Protein AF-A0A6P8V5B1-F1 (afdb_monomer)

pLDDT: mean 76.01, std 20.27, range [29.41, 95.88]

Sequence (330 aa):
MSGRGKGGKGLGKGGAKRHRKVLRDNIQGITKPAIRRLARRGGVKRISGLIYEETRGVLKVFLENVIRDAVTYTEHAKRKTVTAMDVVYALKRQGRTLPTSSALHTDAGETTMARTKQTARKSTGGKAPRKQLATKAARKSAPATGGVKKPHRYRPGTVALREIRRYQKSTELLIRKLPFQRLVREIAQDFKTDLRFQSSAVMALQESSEAYLVGLFEDTNLCAIHKMSGRGKGGKGLGKGGAKRHRKVLRDNIQGITKPAIRRLARRGGVKRISGLIYEETRGVLKVFLENVIRDAVTYTEHAKRKTVTAMDVVYALKRQGRTLYGFGG

Organism: Gymnodraco acuticeps (NCBI:txid8218)

Nearest PDB structures (foldseek):
  8yti-assembly1_P  TM=7.996E-01  e=4.185E-09  Homo sapiens
  5x0x-assembly1_B  TM=9.707E-01  e=2.411E-07  Xenopus laevis
  7yrd-assembly1_F  TM=9.724E-01  e=4.738E-07  Xenopus laevis
  7pf0-assembly1_B  TM=9.265E-01  e=1.988E-07  Homo sapiens
  8xjv-assembly1_v  TM=8.065E-01  e=3.853E-08  Xenopus laevis

Mean predicted aligned error: 20.76 Å

Structure (mmCIF, N/CA/C/O backbone):
data_AF-A0A6P8V5B1-F1
#
_entry.id   AF-A0A6P8V5B1-F1
#
loop_
_atom_site.group_PDB
_atom_site.id
_atom_site.type_symbol
_atom_site.label_atom_id
_atom_site.label_alt_id
_atom_site.label_comp_id
_atom_site.label_asym_id
_atom_site.label_entity_id
_atom_site.label_seq_id
_atom_site.pdbx_PDB_ins_code
_atom_site.Cartn_x
_atom_site.Cartn_y
_atom_site.Cartn_z
_atom_site.occupancy
_atom_site.B_iso_or_equiv
_atom_site.auth_seq_id
_atom_site.auth_comp_id
_atom_site.auth_asym_id
_atom_site.auth_atom_id
_atom_site.pdbx_PDB_model_num
ATOM 1 N N . MET A 1 1 ? 91.177 4.385 -48.080 1.00 42.91 1 MET A N 1
ATOM 2 C CA . MET A 1 1 ? 90.059 5.134 -47.465 1.00 42.91 1 MET A CA 1
ATOM 3 C C . MET A 1 1 ? 88.739 4.538 -47.917 1.00 42.91 1 MET A C 1
ATOM 5 O O . MET A 1 1 ? 88.561 4.228 -49.084 1.00 42.91 1 MET A O 1
ATOM 9 N N . SER A 1 2 ? 87.868 4.320 -46.943 1.00 44.97 2 SER A N 1
ATOM 10 C CA . SER A 1 2 ? 86.511 3.783 -47.008 1.00 44.97 2 SER A CA 1
ATOM 11 C C . SER A 1 2 ? 85.551 4.584 -47.893 1.00 44.97 2 SER A C 1
ATOM 13 O O . SER A 1 2 ? 85.567 5.811 -47.845 1.00 44.97 2 SER A O 1
ATOM 15 N N . GLY A 1 3 ? 84.616 3.904 -48.566 1.00 42.16 3 GLY A N 1
ATOM 16 C CA . GLY A 1 3 ? 83.499 4.572 -49.243 1.00 42.16 3 GLY A CA 1
ATOM 17 C C . GLY A 1 3 ? 82.418 3.632 -49.776 1.00 42.16 3 GLY A C 1
ATOM 18 O O . GLY A 1 3 ? 82.246 3.496 -50.979 1.00 42.16 3 GLY A O 1
ATOM 19 N N . ARG A 1 4 ? 81.689 2.965 -48.873 1.00 48.06 4 ARG A N 1
ATOM 20 C CA . ARG A 1 4 ? 80.491 2.155 -49.164 1.00 48.06 4 ARG A CA 1
ATOM 21 C C . ARG A 1 4 ? 79.379 2.982 -49.837 1.00 48.06 4 ARG A C 1
ATOM 23 O O . ARG A 1 4 ? 78.844 3.885 -49.210 1.00 48.06 4 ARG A O 1
ATOM 30 N N . GLY A 1 5 ? 78.944 2.524 -51.013 1.00 43.28 5 GLY A N 1
ATOM 31 C CA . GLY A 1 5 ? 77.551 2.188 -51.343 1.00 43.28 5 GLY A CA 1
ATOM 32 C C . GLY A 1 5 ? 76.500 3.298 -51.499 1.00 43.28 5 GLY A C 1
ATOM 33 O O . GLY A 1 5 ? 76.276 4.104 -50.605 1.00 43.28 5 GLY A O 1
ATOM 34 N N . LYS A 1 6 ? 75.690 3.173 -52.559 1.00 47.94 6 LYS A N 1
ATOM 35 C CA . LYS A 1 6 ? 74.240 2.907 -52.444 1.00 47.94 6 LYS A CA 1
ATOM 36 C C . LYS A 1 6 ? 73.652 2.593 -53.821 1.00 47.94 6 LYS A C 1
ATOM 38 O O . LYS A 1 6 ? 73.578 3.451 -54.691 1.00 47.94 6 LYS A O 1
ATOM 43 N N . GLY A 1 7 ? 73.232 1.338 -53.982 1.00 40.75 7 GLY A N 1
ATOM 44 C CA . GLY A 1 7 ? 72.500 0.858 -55.146 1.00 40.75 7 GLY A CA 1
ATOM 45 C C . GLY A 1 7 ? 71.175 1.594 -55.325 1.00 40.75 7 GLY A C 1
ATOM 46 O O . GLY A 1 7 ? 70.450 1.859 -54.360 1.00 40.75 7 GLY A O 1
ATOM 47 N N . GLY A 1 8 ? 70.873 1.910 -56.583 1.00 41.09 8 GLY A N 1
ATOM 48 C CA . GLY A 1 8 ? 69.587 2.443 -57.000 1.00 41.09 8 GLY A CA 1
ATOM 49 C C . GLY A 1 8 ? 68.483 1.442 -56.679 1.00 41.09 8 GLY A C 1
ATOM 50 O O . GLY A 1 8 ? 68.392 0.375 -57.283 1.00 41.09 8 GLY A O 1
ATOM 51 N N . LYS A 1 9 ? 67.629 1.782 -55.711 1.00 47.00 9 LYS A N 1
ATOM 52 C CA . LYS A 1 9 ? 66.366 1.076 -55.507 1.00 47.00 9 LYS A CA 1
ATOM 53 C C . LYS A 1 9 ? 65.431 1.449 -56.651 1.00 47.00 9 LYS A C 1
ATOM 55 O O . LYS A 1 9 ? 64.929 2.570 -56.700 1.00 47.00 9 LYS A O 1
ATOM 60 N N . GLY A 1 10 ? 65.195 0.489 -57.542 1.00 42.78 10 GLY A N 1
ATOM 61 C CA . GLY A 1 10 ? 64.102 0.533 -58.501 1.00 42.78 10 GLY A CA 1
ATOM 62 C C . GLY A 1 10 ? 62.792 0.840 -57.780 1.00 42.78 10 GLY A C 1
ATOM 63 O O . GLY A 1 10 ? 62.366 0.109 -56.884 1.00 42.78 10 GLY A O 1
ATOM 64 N N . LEU A 1 11 ? 62.167 1.953 -58.154 1.00 46.62 11 LEU A N 1
ATOM 65 C CA . LEU A 1 11 ? 60.820 2.297 -57.725 1.00 46.62 11 LEU A CA 1
ATOM 66 C C . LEU A 1 11 ? 59.853 1.369 -58.463 1.00 46.62 11 LEU A C 1
ATOM 68 O O . LEU A 1 11 ? 59.332 1.697 -59.527 1.00 46.62 11 LEU A O 1
ATOM 72 N N . GLY A 1 12 ? 59.640 0.180 -57.899 1.00 41.41 12 GLY A N 1
ATOM 73 C CA . GLY A 1 12 ? 58.540 -0.688 -58.288 1.00 41.41 12 GLY A CA 1
ATOM 74 C C . GLY A 1 12 ? 57.238 0.096 -58.165 1.00 41.41 12 GLY A C 1
ATOM 75 O O . GLY A 1 12 ? 56.818 0.451 -57.062 1.00 41.41 12 GLY A O 1
ATOM 76 N N . LYS A 1 13 ? 56.610 0.398 -59.305 1.00 49.47 13 LYS A N 1
ATOM 77 C CA . LYS A 1 13 ? 55.256 0.951 -59.381 1.00 49.47 13 LYS A CA 1
ATOM 78 C C . LYS A 1 13 ? 54.293 -0.085 -58.801 1.00 49.47 13 LYS A C 1
ATOM 80 O O . LYS A 1 13 ? 53.754 -0.922 -59.518 1.00 49.47 13 LYS A O 1
ATOM 85 N N . GLY A 1 14 ? 54.090 -0.039 -57.487 1.00 41.28 14 GLY A N 1
ATOM 86 C CA . GLY A 1 14 ? 53.024 -0.766 -56.816 1.00 41.28 14 GLY A CA 1
ATOM 87 C C . GLY A 1 14 ? 51.686 -0.238 -57.318 1.00 41.28 14 GLY A C 1
ATOM 88 O O . GLY A 1 14 ? 51.202 0.787 -56.844 1.00 41.28 14 GLY A O 1
ATOM 89 N N . GLY A 1 15 ? 51.106 -0.911 -58.312 1.00 43.25 15 GLY A N 1
ATOM 90 C CA . GLY A 1 15 ? 49.745 -0.650 -58.757 1.00 43.25 15 GLY A CA 1
ATOM 91 C C . GLY A 1 15 ? 48.808 -0.772 -57.561 1.00 43.25 15 GLY A C 1
ATOM 92 O O . GLY A 1 15 ? 48.653 -1.853 -56.992 1.00 43.25 15 GLY A O 1
ATOM 93 N N . ALA A 1 16 ? 48.211 0.346 -57.145 1.00 47.91 16 ALA A N 1
ATOM 94 C CA . ALA A 1 16 ? 47.217 0.353 -56.086 1.00 47.91 16 ALA A CA 1
ATOM 95 C C . ALA A 1 16 ? 46.074 -0.585 -56.498 1.00 47.91 16 ALA A C 1
ATOM 97 O O . ALA A 1 16 ? 45.319 -0.282 -57.426 1.00 47.91 16 ALA A O 1
ATOM 98 N N . LYS A 1 17 ? 45.958 -1.740 -55.828 1.00 52.88 17 LYS A N 1
ATOM 99 C CA . LYS A 1 17 ? 44.829 -2.659 -56.000 1.00 52.88 17 LYS A CA 1
ATOM 100 C C . LYS A 1 17 ? 43.548 -1.868 -55.741 1.00 52.88 17 LYS A C 1
ATOM 102 O O . LYS A 1 17 ? 43.229 -1.532 -54.600 1.00 52.88 17 LYS A O 1
ATOM 107 N N . ARG A 1 18 ? 42.816 -1.539 -56.811 1.00 50.31 18 ARG A N 1
ATOM 108 C CA . ARG A 1 18 ? 41.478 -0.950 -56.721 1.00 50.31 18 ARG A CA 1
ATOM 109 C C . ARG A 1 18 ? 40.575 -1.988 -56.068 1.00 50.31 18 ARG A C 1
ATOM 111 O O . ARG A 1 18 ? 40.100 -2.910 -56.723 1.00 50.31 18 ARG A O 1
ATOM 118 N N . HIS A 1 19 ? 40.353 -1.849 -54.765 1.00 44.41 19 HIS A N 1
ATOM 119 C CA . HIS A 1 19 ? 39.343 -2.631 -54.069 1.00 44.41 19 HIS A CA 1
ATOM 120 C C . HIS A 1 19 ? 37.983 -2.338 -54.707 1.00 44.41 19 HIS A C 1
ATOM 122 O O . HIS A 1 19 ? 37.464 -1.224 -54.610 1.00 44.41 19 HIS A O 1
ATOM 128 N N . ARG A 1 20 ? 37.403 -3.344 -55.369 1.00 53.47 20 ARG A N 1
ATOM 129 C CA . ARG A 1 20 ? 36.015 -3.310 -55.829 1.00 53.47 20 ARG A CA 1
ATOM 130 C C . ARG A 1 20 ? 35.134 -3.180 -54.586 1.00 53.47 20 ARG A C 1
ATOM 132 O O . ARG A 1 20 ? 34.965 -4.139 -53.837 1.00 53.47 20 ARG A O 1
ATOM 139 N N . LYS A 1 21 ? 34.632 -1.970 -54.315 1.00 59.72 21 LYS A N 1
ATOM 140 C CA . LYS A 1 21 ? 33.677 -1.739 -53.226 1.00 59.72 21 LYS A CA 1
ATOM 141 C C . LYS A 1 21 ? 32.428 -2.559 -53.526 1.00 59.72 21 LYS A C 1
ATOM 143 O O . LYS A 1 21 ? 31.785 -2.351 -54.551 1.00 59.72 21 LYS A O 1
ATOM 148 N N . VAL A 1 22 ? 32.098 -3.485 -52.632 1.00 57.03 22 VAL A N 1
ATOM 149 C CA . VAL A 1 22 ? 30.806 -4.171 -52.643 1.00 57.03 22 VAL A CA 1
ATOM 150 C C . VAL A 1 22 ? 29.735 -3.102 -52.445 1.00 57.03 22 VAL A C 1
ATOM 152 O O . VAL A 1 22 ? 29.700 -2.442 -51.404 1.00 57.03 22 VAL A O 1
ATOM 155 N N . LEU A 1 23 ? 28.908 -2.882 -53.465 1.00 59.16 23 LEU A N 1
ATOM 156 C CA . LEU A 1 23 ? 27.768 -1.977 -53.383 1.00 59.16 23 LEU A CA 1
ATOM 157 C C . LEU A 1 23 ? 26.751 -2.611 -52.427 1.00 59.16 23 LEU A C 1
ATOM 159 O O . LEU A 1 23 ? 26.289 -3.724 -52.654 1.00 59.16 23 LEU A O 1
ATOM 163 N N . ARG A 1 24 ? 26.470 -1.933 -51.314 1.00 58.47 24 ARG A N 1
ATOM 164 C CA . ARG A 1 24 ? 25.433 -2.308 -50.345 1.00 58.47 24 ARG A CA 1
ATOM 165 C C . ARG A 1 24 ? 24.407 -1.186 -50.273 1.00 58.47 24 ARG A C 1
ATOM 167 O O . ARG A 1 24 ? 24.754 -0.028 -50.522 1.00 58.47 24 ARG A O 1
ATOM 174 N N . ASP A 1 25 ? 23.188 -1.519 -49.863 1.00 64.94 25 ASP A N 1
ATOM 175 C CA . ASP A 1 25 ? 22.129 -0.551 -49.571 1.00 64.94 25 ASP A CA 1
ATOM 176 C C . ASP A 1 25 ? 22.545 0.371 -48.410 1.00 64.94 25 ASP A C 1
ATOM 178 O O . ASP A 1 25 ? 22.319 0.109 -47.230 1.00 64.94 25 ASP A O 1
ATOM 182 N N . ASN A 1 26 ? 23.195 1.482 -48.760 1.00 70.31 26 ASN A N 1
ATOM 183 C CA . ASN A 1 26 ? 23.799 2.435 -47.828 1.00 70.31 26 ASN A CA 1
ATOM 184 C C . ASN A 1 26 ? 22.853 3.579 -47.440 1.00 70.31 26 ASN A C 1
ATOM 186 O O . ASN A 1 26 ? 23.300 4.586 -46.890 1.00 70.31 26 ASN A O 1
ATOM 190 N N . ILE A 1 27 ? 21.546 3.451 -47.690 1.00 76.00 27 ILE A N 1
ATOM 191 C CA . ILE A 1 27 ? 20.575 4.516 -47.392 1.00 76.00 27 ILE A CA 1
ATOM 192 C C . ILE A 1 27 ? 20.555 4.875 -45.893 1.00 76.00 27 ILE A C 1
ATOM 194 O O . ILE A 1 27 ? 20.352 6.029 -45.514 1.00 76.00 27 ILE A O 1
ATOM 198 N N . GLN A 1 28 ? 20.889 3.910 -45.028 1.00 74.94 28 GLN A N 1
ATOM 199 C CA . GLN A 1 28 ? 21.055 4.115 -43.586 1.00 74.94 28 GLN A CA 1
ATOM 200 C C . GLN A 1 28 ? 22.304 4.936 -43.212 1.00 74.94 28 GLN A C 1
ATOM 202 O O . GLN A 1 28 ? 22.363 5.504 -42.120 1.00 74.94 28 GLN A O 1
ATOM 207 N N . GLY A 1 29 ? 23.265 5.076 -44.132 1.00 80.06 29 GLY A N 1
ATOM 208 C CA . GLY A 1 29 ? 24.412 5.980 -44.011 1.00 80.06 29 GLY A CA 1
ATOM 209 C C . GLY A 1 29 ? 24.010 7.457 -43.959 1.00 80.06 29 GLY A C 1
ATOM 210 O O . GLY A 1 29 ? 24.754 8.286 -43.430 1.00 80.06 29 GLY A O 1
ATOM 211 N N . ILE A 1 30 ? 22.795 7.797 -44.407 1.00 83.75 30 ILE A N 1
ATOM 212 C CA . ILE A 1 30 ? 22.197 9.111 -44.168 1.00 83.75 30 ILE A CA 1
ATOM 213 C C . ILE A 1 30 ? 21.706 9.154 -42.721 1.00 83.75 30 ILE A C 1
ATOM 215 O O . ILE A 1 30 ? 20.642 8.647 -42.352 1.00 83.75 30 ILE A O 1
ATOM 219 N N . THR A 1 31 ? 22.543 9.737 -41.866 1.00 85.06 31 THR A N 1
ATOM 220 C CA . THR A 1 31 ? 22.337 9.729 -40.418 1.00 85.06 31 THR A CA 1
ATOM 221 C C . THR A 1 31 ? 21.194 10.658 -39.985 1.00 85.06 31 THR A C 1
ATOM 223 O O . THR A 1 31 ? 20.942 11.711 -40.578 1.00 85.06 31 THR A O 1
ATOM 226 N N . LYS A 1 32 ? 20.527 10.319 -38.872 1.00 86.38 32 LYS A N 1
ATOM 227 C CA . LYS A 1 32 ? 19.454 11.143 -38.276 1.00 86.38 32 LYS A CA 1
ATOM 228 C C . LYS A 1 32 ? 19.866 12.609 -38.025 1.00 86.38 32 LYS A C 1
ATOM 230 O O . LYS A 1 32 ? 19.029 13.491 -38.228 1.00 86.38 32 LYS A O 1
ATOM 235 N N . PRO A 1 33 ? 21.114 12.925 -37.613 1.00 87.00 33 PRO A N 1
ATOM 236 C CA . PRO A 1 33 ? 21.590 14.306 -37.533 1.00 87.00 33 PRO A CA 1
ATOM 237 C C . PRO A 1 33 ? 21.615 15.041 -38.879 1.00 87.00 33 PRO A C 1
ATOM 239 O O . PRO A 1 33 ? 21.277 16.220 -38.905 1.00 87.00 33 PRO A O 1
ATOM 242 N N . ALA A 1 34 ? 21.971 14.377 -39.984 1.00 85.81 34 ALA A N 1
ATOM 243 C CA . ALA A 1 34 ? 21.994 14.997 -41.311 1.00 85.81 34 ALA A CA 1
ATOM 244 C C . ALA A 1 34 ? 20.585 15.406 -41.767 1.00 85.81 34 ALA A C 1
ATOM 246 O O . ALA A 1 34 ? 20.367 16.566 -42.113 1.00 85.81 34 ALA A O 1
ATOM 247 N N . ILE A 1 35 ? 19.614 14.496 -41.636 1.00 87.81 35 ILE A N 1
ATOM 248 C CA . ILE A 1 35 ? 18.195 14.766 -41.926 1.00 87.81 35 ILE A CA 1
ATOM 249 C C . ILE A 1 35 ? 17.674 15.900 -41.038 1.00 87.81 35 ILE A C 1
ATOM 251 O O . ILE A 1 35 ? 17.010 16.820 -41.508 1.00 87.81 35 ILE A O 1
ATOM 255 N N . ARG A 1 36 ? 18.038 15.894 -39.748 1.00 88.12 36 ARG A N 1
ATOM 256 C CA . ARG A 1 36 ? 17.650 16.960 -38.818 1.00 88.12 36 ARG A CA 1
ATOM 257 C C . ARG A 1 36 ? 18.198 18.320 -39.254 1.00 88.12 36 ARG A C 1
ATOM 259 O O . ARG A 1 36 ? 17.461 19.289 -39.159 1.00 88.12 36 ARG A O 1
ATOM 266 N N . ARG A 1 37 ? 19.446 18.416 -39.727 1.00 87.38 37 ARG A N 1
ATOM 267 C CA . ARG A 1 37 ? 20.008 19.691 -40.214 1.00 87.38 37 ARG A CA 1
ATOM 268 C C . ARG A 1 37 ? 19.233 20.234 -41.416 1.00 87.38 37 ARG A C 1
ATOM 270 O O . ARG A 1 37 ? 18.936 21.422 -41.437 1.00 87.38 37 ARG A O 1
ATOM 277 N N . LEU A 1 38 ? 18.870 19.375 -42.368 1.00 87.31 38 LEU A N 1
ATOM 278 C CA . LEU A 1 38 ? 18.084 19.770 -43.542 1.00 87.31 38 LEU A CA 1
ATOM 279 C C . LEU A 1 38 ? 16.669 20.214 -43.159 1.00 87.31 38 LEU A C 1
ATOM 281 O O . LEU A 1 38 ? 16.248 21.306 -43.521 1.00 87.31 38 LEU A O 1
ATOM 285 N N . ALA A 1 39 ? 15.978 19.430 -42.332 1.00 86.19 39 ALA A N 1
ATOM 286 C CA . ALA A 1 39 ? 14.638 19.764 -41.858 1.00 86.19 39 ALA A CA 1
ATOM 287 C C . ALA A 1 39 ? 14.601 21.093 -41.080 1.00 86.19 39 ALA A C 1
ATOM 289 O O . ALA A 1 39 ? 13.626 21.833 -41.154 1.00 86.19 39 ALA A O 1
ATOM 290 N N . ARG A 1 40 ? 15.682 21.438 -40.366 1.00 90.44 40 ARG A N 1
ATOM 291 C CA . ARG A 1 40 ? 15.807 22.735 -39.681 1.00 90.44 40 ARG A CA 1
ATOM 292 C C . ARG A 1 40 ? 15.958 23.903 -40.647 1.00 90.44 40 ARG A C 1
ATOM 294 O O . ARG A 1 40 ? 15.411 24.957 -40.353 1.00 90.44 40 ARG A O 1
ATOM 301 N N . ARG A 1 41 ? 16.645 23.720 -41.783 1.00 86.62 41 ARG A N 1
ATOM 302 C CA . ARG A 1 41 ? 16.688 24.735 -42.852 1.00 86.62 41 ARG A CA 1
ATOM 303 C C . ARG A 1 41 ? 15.301 24.977 -43.448 1.00 86.62 41 ARG A C 1
ATOM 305 O O . ARG A 1 41 ? 14.977 26.112 -43.747 1.00 86.62 41 ARG A O 1
ATOM 312 N N . GLY A 1 42 ? 14.472 23.936 -43.528 1.00 82.50 42 GLY A N 1
ATOM 313 C CA . GLY A 1 42 ? 13.060 24.040 -43.913 1.00 82.50 42 GLY A CA 1
ATOM 314 C C . GLY A 1 42 ? 12.102 24.460 -42.787 1.00 82.50 42 GLY A C 1
ATOM 315 O O . GLY A 1 42 ? 10.904 24.257 -42.923 1.00 82.50 42 GLY A O 1
ATOM 316 N N . GLY A 1 43 ? 12.591 24.963 -41.644 1.00 85.50 43 GLY A N 1
ATOM 317 C CA . GLY A 1 43 ? 11.742 25.472 -40.553 1.00 85.50 43 GLY A CA 1
ATOM 318 C C . GLY A 1 43 ? 11.121 24.418 -39.619 1.00 85.50 43 GLY A C 1
ATOM 319 O O . GLY A 1 43 ? 10.394 24.760 -38.685 1.00 85.50 43 GLY A O 1
ATOM 320 N N . VAL A 1 44 ? 11.422 23.127 -39.783 1.00 82.81 44 VAL A N 1
ATOM 321 C CA . VAL A 1 44 ? 10.782 22.056 -39.000 1.00 82.81 44 VAL A CA 1
ATOM 322 C C . VAL A 1 44 ? 11.339 21.982 -37.570 1.00 82.81 44 VAL A C 1
ATOM 324 O O . VAL A 1 44 ? 12.485 21.583 -37.320 1.00 82.81 44 VAL A O 1
ATOM 327 N N . LYS A 1 45 ? 10.498 22.319 -36.581 1.00 77.69 45 LYS A N 1
ATOM 328 C CA . LYS A 1 45 ? 10.886 22.397 -35.157 1.00 77.69 45 LYS A CA 1
ATOM 329 C C . LYS A 1 45 ? 10.785 21.070 -34.395 1.00 77.69 45 LYS A C 1
ATOM 331 O O . LYS A 1 45 ? 11.576 20.842 -33.471 1.00 77.69 45 LYS A O 1
ATOM 336 N N . ARG A 1 46 ? 9.865 20.173 -34.760 1.00 77.31 46 ARG A N 1
ATOM 337 C CA . ARG A 1 46 ? 9.707 18.830 -34.165 1.00 77.31 46 ARG A CA 1
ATOM 338 C C . ARG A 1 46 ? 9.578 17.789 -35.272 1.00 77.31 46 ARG A C 1
ATOM 340 O O . ARG A 1 46 ? 8.898 18.029 -36.253 1.00 77.31 46 ARG A O 1
ATOM 347 N N . ILE A 1 47 ? 10.259 16.656 -35.106 1.00 83.69 47 ILE A N 1
ATOM 348 C CA . ILE A 1 47 ? 10.302 15.567 -36.090 1.00 83.69 47 ILE A CA 1
ATOM 349 C C . ILE A 1 47 ? 9.990 14.272 -35.342 1.00 83.69 47 ILE A C 1
ATOM 351 O O . ILE A 1 47 ? 10.650 13.978 -34.339 1.00 83.69 47 ILE A O 1
ATOM 355 N N . SER A 1 48 ? 8.976 13.539 -35.804 1.00 85.00 48 SER A N 1
ATOM 356 C CA . SER A 1 48 ? 8.615 12.217 -35.278 1.00 85.00 48 SER A CA 1
ATOM 357 C C . SER A 1 48 ? 9.647 11.158 -35.689 1.00 85.00 48 SER A C 1
ATOM 359 O O . SER A 1 48 ? 10.378 11.326 -36.662 1.00 85.00 48 SER A O 1
ATOM 361 N N . GLY A 1 49 ? 9.721 10.054 -34.943 1.00 82.44 49 GLY A N 1
ATOM 362 C CA . GLY A 1 49 ? 10.645 8.950 -35.218 1.00 82.44 49 GLY A CA 1
ATOM 363 C C . GLY A 1 49 ? 10.424 8.283 -36.582 1.00 82.44 49 GLY A C 1
ATOM 364 O O . GLY A 1 49 ? 11.402 7.886 -37.210 1.00 82.44 49 GLY A O 1
ATOM 365 N N . LEU A 1 50 ? 9.170 8.220 -37.039 1.00 82.88 50 LEU A N 1
ATOM 366 C CA . LEU A 1 50 ? 8.763 7.577 -38.297 1.00 82.88 50 LEU A CA 1
ATOM 367 C C . LEU A 1 50 ? 9.247 8.350 -39.534 1.00 82.88 50 LEU A C 1
ATOM 369 O O . LEU A 1 50 ? 9.732 7.753 -40.492 1.00 82.88 50 LEU A O 1
ATOM 373 N N . ILE A 1 51 ? 9.280 9.683 -39.432 1.00 84.56 51 ILE A N 1
ATOM 374 C CA . ILE A 1 51 ? 9.709 10.585 -40.510 1.00 84.56 51 ILE A CA 1
ATOM 375 C C . ILE A 1 51 ? 11.148 10.298 -40.959 1.00 84.56 51 ILE A C 1
ATOM 377 O O . ILE A 1 51 ? 11.495 10.524 -42.113 1.00 84.56 51 ILE A O 1
ATOM 381 N N . TYR A 1 52 ? 12.017 9.788 -40.079 1.00 83.38 52 TYR A N 1
ATOM 382 C CA . TYR A 1 52 ? 13.405 9.493 -40.450 1.00 83.38 52 TYR A CA 1
ATOM 383 C C . TYR A 1 52 ? 13.532 8.347 -41.452 1.00 83.38 52 TYR A C 1
ATOM 385 O O . TYR A 1 52 ? 14.422 8.394 -42.300 1.00 83.38 52 TYR A O 1
ATOM 393 N N . GLU A 1 53 ? 12.700 7.314 -41.340 1.00 82.00 53 GLU A N 1
ATOM 394 C CA . GLU A 1 53 ? 12.734 6.189 -42.279 1.00 82.00 53 GLU A CA 1
ATOM 395 C C . GLU A 1 53 ? 11.968 6.533 -43.560 1.00 82.00 53 GLU A C 1
ATOM 397 O O . GLU A 1 53 ? 12.477 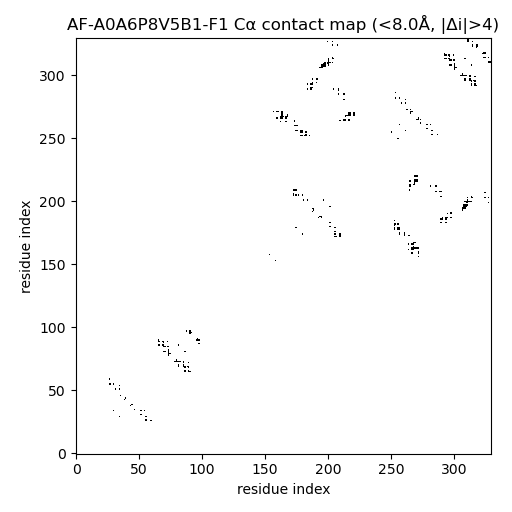6.291 -44.651 1.00 82.00 53 GLU A O 1
ATOM 402 N N . GLU A 1 54 ? 10.841 7.242 -43.450 1.00 84.50 54 GLU A N 1
ATOM 403 C CA . GLU A 1 54 ? 10.104 7.756 -44.614 1.00 84.50 54 GLU A CA 1
ATOM 404 C C . GLU A 1 54 ? 10.954 8.709 -45.466 1.00 84.50 54 GLU A C 1
ATOM 406 O O . GLU A 1 54 ? 11.026 8.554 -46.683 1.00 84.50 54 GLU A O 1
ATOM 411 N N . THR A 1 55 ? 11.695 9.636 -44.844 1.00 86.81 55 THR A N 1
ATOM 412 C CA . THR A 1 55 ? 12.580 10.566 -45.575 1.00 86.81 55 THR A CA 1
ATOM 413 C C . THR A 1 55 ? 13.652 9.816 -46.372 1.00 86.81 55 THR A C 1
ATOM 415 O O . THR A 1 55 ? 14.036 10.243 -47.459 1.00 86.81 55 THR A O 1
ATOM 418 N N . ARG A 1 56 ? 14.146 8.688 -45.849 1.00 87.44 56 ARG A N 1
ATOM 419 C CA . ARG A 1 56 ? 15.126 7.846 -46.548 1.00 87.44 56 ARG A CA 1
ATOM 420 C C . ARG A 1 56 ? 14.500 7.095 -47.714 1.00 87.44 56 ARG A C 1
ATOM 422 O O . ARG A 1 56 ? 15.129 7.027 -48.765 1.00 87.44 56 ARG A O 1
ATOM 429 N N . GLY A 1 57 ? 13.283 6.581 -47.541 1.00 86.00 57 GLY A N 1
ATOM 430 C CA . GLY A 1 57 ? 12.520 5.943 -48.614 1.00 86.00 57 GLY A CA 1
ATOM 431 C C . GLY A 1 57 ? 12.258 6.903 -49.773 1.00 86.00 57 GLY A C 1
ATOM 432 O O . GLY A 1 57 ? 12.624 6.609 -50.907 1.00 86.00 57 GLY A O 1
ATOM 433 N N . VAL A 1 58 ? 11.738 8.099 -49.479 1.00 86.88 58 VAL A N 1
ATOM 434 C CA . VAL A 1 58 ? 11.479 9.141 -50.489 1.00 86.88 58 VAL A CA 1
ATOM 435 C C . VAL A 1 58 ? 12.763 9.547 -51.215 1.00 86.88 58 VAL A C 1
ATOM 437 O O . VAL A 1 58 ? 12.773 9.684 -52.437 1.00 86.88 58 VAL A O 1
ATOM 440 N N . LEU A 1 59 ? 13.869 9.702 -50.482 1.00 87.06 59 LEU A N 1
ATOM 441 C CA . LEU A 1 59 ? 15.158 10.040 -51.078 1.00 87.06 59 LEU A CA 1
ATOM 442 C C . LEU A 1 59 ? 15.710 8.917 -51.969 1.00 87.06 59 LEU A C 1
ATOM 444 O O . LEU A 1 59 ? 16.300 9.215 -53.004 1.00 87.06 59 LEU A O 1
ATOM 448 N N . LYS A 1 60 ? 15.506 7.648 -51.594 1.00 85.81 60 LYS A N 1
ATOM 449 C CA . LYS A 1 60 ? 15.904 6.489 -52.405 1.00 85.81 60 LYS A CA 1
ATOM 450 C C . LYS A 1 60 ? 15.162 6.492 -53.744 1.00 85.81 60 LYS A C 1
ATOM 452 O O . LYS A 1 60 ? 15.814 6.521 -54.781 1.00 85.81 60 LYS A O 1
ATOM 457 N N . VAL A 1 61 ? 13.832 6.585 -53.713 1.00 86.38 61 VAL A N 1
ATOM 458 C CA . VAL A 1 61 ? 12.988 6.618 -54.923 1.00 86.38 61 VAL A CA 1
ATOM 459 C C . VAL A 1 61 ? 13.342 7.806 -55.821 1.00 86.38 61 VAL A C 1
ATOM 461 O O . VAL A 1 61 ? 13.458 7.665 -57.037 1.00 86.38 61 VAL A O 1
ATOM 464 N N . PHE A 1 62 ? 13.567 8.982 -55.229 1.00 87.06 62 PHE A N 1
ATOM 465 C CA . PHE A 1 62 ? 13.966 10.164 -55.988 1.00 87.06 62 PHE A CA 1
ATOM 466 C C . PHE A 1 62 ? 15.303 9.966 -56.716 1.00 87.06 62 PHE A C 1
ATOM 468 O O . PHE A 1 62 ? 15.397 10.238 -57.912 1.00 87.06 62 PHE A O 1
ATOM 475 N N . LEU A 1 63 ? 16.331 9.479 -56.014 1.00 85.81 63 LEU A N 1
ATOM 476 C CA . LEU A 1 63 ? 17.646 9.254 -56.613 1.00 85.81 63 LEU A CA 1
ATOM 477 C C . LEU A 1 63 ? 17.607 8.161 -57.682 1.00 85.81 63 LEU A C 1
ATOM 479 O O . LEU A 1 63 ? 18.243 8.322 -58.717 1.00 85.81 63 LEU A O 1
ATOM 483 N N . GLU A 1 64 ? 16.843 7.089 -57.473 1.00 85.75 64 GLU A N 1
ATOM 484 C CA . GLU A 1 64 ? 16.662 6.032 -58.473 1.00 85.75 64 GLU A CA 1
ATOM 485 C C . GLU A 1 64 ? 16.065 6.576 -59.775 1.00 85.75 64 GLU A C 1
ATOM 487 O O . GLU A 1 64 ? 16.570 6.264 -60.851 1.00 85.75 64 GLU A O 1
ATOM 492 N N . ASN A 1 65 ? 15.049 7.438 -59.689 1.00 86.62 65 ASN A N 1
ATOM 493 C CA . ASN A 1 65 ? 14.431 8.036 -60.872 1.00 86.62 65 ASN A CA 1
ATOM 494 C C . ASN A 1 65 ? 15.395 8.972 -61.613 1.00 86.62 65 ASN A C 1
ATOM 496 O O . ASN A 1 65 ? 15.553 8.855 -62.825 1.00 86.62 65 ASN A O 1
ATOM 500 N N . VAL A 1 66 ? 16.087 9.865 -60.895 1.00 86.31 66 VAL A N 1
ATOM 501 C CA . VAL A 1 66 ? 17.059 10.792 -61.507 1.00 86.31 66 VAL A CA 1
ATOM 502 C C . VAL A 1 66 ? 18.233 10.044 -62.137 1.00 86.31 66 VAL A C 1
ATOM 504 O O . VAL A 1 66 ? 18.672 10.404 -63.225 1.00 86.31 66 VAL A O 1
ATOM 507 N N . ILE A 1 67 ? 18.743 8.998 -61.480 1.00 88.12 67 ILE A N 1
ATOM 508 C CA . ILE A 1 67 ? 19.849 8.194 -62.012 1.00 88.12 67 ILE A CA 1
ATOM 509 C C . ILE A 1 67 ? 19.396 7.420 -63.251 1.00 88.12 67 ILE A C 1
ATOM 511 O O . ILE A 1 67 ? 20.140 7.391 -64.225 1.00 88.12 67 ILE A O 1
ATOM 515 N N . ARG A 1 68 ? 18.188 6.842 -63.254 1.00 86.62 68 ARG A N 1
ATOM 516 C CA . ARG A 1 68 ? 17.640 6.134 -64.423 1.00 86.62 68 ARG A CA 1
ATOM 517 C C . ARG A 1 68 ? 17.569 7.050 -65.647 1.00 86.62 68 ARG A C 1
ATOM 519 O O . ARG A 1 68 ? 18.051 6.683 -66.717 1.00 86.62 68 ARG A O 1
ATOM 526 N N . ASP A 1 69 ? 17.042 8.259 -65.473 1.00 85.75 69 ASP A N 1
ATOM 527 C CA . ASP A 1 69 ? 16.970 9.256 -66.544 1.00 85.75 69 ASP A CA 1
ATOM 528 C C . ASP A 1 69 ? 18.370 9.715 -66.989 1.00 85.75 69 ASP A C 1
ATOM 530 O O . ASP A 1 69 ? 18.661 9.747 -68.183 1.00 85.75 69 ASP A O 1
ATOM 534 N N . ALA A 1 70 ? 19.275 10.006 -66.049 1.00 86.00 70 ALA A N 1
ATOM 535 C CA . ALA A 1 70 ? 20.638 10.440 -66.363 1.00 86.00 70 ALA A CA 1
ATOM 536 C C . ALA A 1 70 ? 21.440 9.363 -67.114 1.00 86.00 70 ALA A C 1
ATOM 538 O O . ALA A 1 70 ? 22.160 9.682 -68.059 1.00 86.00 70 ALA A O 1
ATOM 539 N N . VAL A 1 71 ? 21.294 8.091 -66.731 1.00 88.25 71 VAL A N 1
ATOM 540 C CA . VAL A 1 71 ? 21.928 6.960 -67.426 1.00 88.25 71 VAL A CA 1
ATOM 541 C C . VAL A 1 71 ? 21.383 6.832 -68.848 1.00 88.25 71 VAL A C 1
ATOM 543 O O . VAL A 1 71 ? 22.168 6.706 -69.787 1.00 88.25 71 VAL A O 1
ATOM 546 N N . THR A 1 72 ? 20.073 7.000 -69.035 1.00 87.50 72 THR A N 1
ATOM 547 C CA . THR A 1 72 ? 19.447 6.983 -70.368 1.00 87.50 72 THR A CA 1
ATOM 548 C C . THR A 1 72 ? 20.057 8.050 -71.292 1.00 87.50 72 THR A C 1
ATOM 550 O O . THR A 1 72 ? 20.398 7.763 -72.440 1.00 87.50 72 THR A O 1
ATOM 553 N N . TYR A 1 73 ? 20.283 9.272 -70.790 1.00 85.00 73 TYR A N 1
ATOM 554 C CA . TYR A 1 73 ? 20.945 10.333 -71.564 1.00 85.00 73 TYR A CA 1
ATOM 555 C C . TYR A 1 73 ? 22.407 10.009 -71.904 1.00 85.00 73 TYR A C 1
ATOM 557 O O . TYR A 1 73 ? 22.877 10.329 -72.998 1.00 85.00 73 TYR A O 1
ATOM 565 N N . THR A 1 74 ? 23.132 9.340 -71.003 1.00 86.25 74 THR A N 1
ATOM 566 C CA . THR A 1 74 ? 24.523 8.934 -71.266 1.00 86.25 74 THR A CA 1
ATOM 567 C C . THR A 1 74 ? 24.638 7.823 -72.296 1.00 86.25 74 THR A C 1
ATOM 569 O O . THR A 1 74 ? 25.529 7.875 -73.147 1.00 86.25 74 THR A O 1
ATOM 572 N N . GLU A 1 75 ? 23.716 6.861 -72.255 1.00 86.25 75 GLU A N 1
ATOM 573 C CA . GLU A 1 75 ? 23.639 5.755 -73.208 1.00 86.25 75 GLU A CA 1
ATOM 574 C C . GLU A 1 75 ? 23.291 6.273 -74.604 1.00 86.25 75 GLU A C 1
ATOM 576 O O . GLU A 1 75 ? 23.976 5.933 -75.569 1.00 86.25 75 GLU A O 1
ATOM 581 N N . HIS A 1 76 ? 22.325 7.193 -74.701 1.00 87.00 76 HIS A N 1
ATOM 582 C CA . HIS A 1 76 ? 21.984 7.865 -75.955 1.00 87.00 76 HIS A CA 1
ATOM 583 C C . HIS A 1 76 ? 23.180 8.631 -76.549 1.00 87.00 76 HIS A C 1
ATOM 585 O O . HIS A 1 76 ? 23.399 8.630 -77.758 1.00 87.00 76 HIS A O 1
ATOM 591 N N . ALA A 1 77 ? 24.008 9.245 -75.699 1.00 85.06 77 ALA A N 1
ATOM 592 C CA . ALA A 1 77 ? 25.226 9.933 -76.117 1.00 85.06 77 ALA A CA 1
ATOM 593 C C . ALA A 1 77 ? 26.436 8.998 -76.340 1.00 85.06 77 ALA A C 1
ATOM 595 O O . ALA A 1 77 ? 27.539 9.492 -76.576 1.00 85.06 77 ALA A O 1
ATOM 596 N N . LYS A 1 78 ? 26.263 7.668 -76.235 1.00 87.50 78 LYS A N 1
ATOM 597 C CA . LYS A 1 78 ? 27.320 6.639 -76.339 1.00 87.50 78 LYS A CA 1
ATOM 598 C C . LYS A 1 78 ? 28.512 6.880 -75.395 1.00 87.50 78 LYS A C 1
ATOM 600 O O . LYS A 1 78 ? 29.640 6.468 -75.673 1.00 87.50 78 LYS A O 1
ATOM 605 N N . ARG A 1 79 ? 28.277 7.538 -74.254 1.00 85.81 79 ARG A N 1
ATOM 606 C CA . ARG A 1 79 ? 29.291 7.847 -73.234 1.00 85.81 79 ARG A CA 1
ATOM 607 C C . ARG A 1 79 ? 29.171 6.878 -72.061 1.00 85.81 79 ARG A C 1
ATOM 609 O O . ARG A 1 79 ? 28.085 6.614 -71.571 1.00 85.81 79 ARG A O 1
ATOM 616 N N . LYS A 1 80 ? 30.311 6.407 -71.544 1.00 83.50 80 LYS A N 1
ATOM 617 C CA . LYS A 1 80 ? 30.369 5.541 -70.344 1.00 83.50 80 LYS A CA 1
ATOM 618 C C . LYS A 1 80 ? 30.417 6.319 -69.018 1.00 83.50 80 LYS A C 1
ATOM 620 O O . LYS A 1 80 ? 30.455 5.708 -67.954 1.00 83.50 80 LYS A O 1
ATOM 625 N N . THR A 1 81 ? 30.436 7.653 -69.076 1.00 82.50 81 THR A N 1
ATOM 626 C CA . THR A 1 81 ? 30.572 8.537 -67.909 1.00 82.50 81 THR A CA 1
ATOM 627 C C . THR A 1 81 ? 29.391 9.498 -67.837 1.00 82.50 81 THR A C 1
ATOM 629 O O . THR A 1 81 ? 29.167 10.269 -68.774 1.00 82.50 81 THR A O 1
ATOM 632 N N . VAL A 1 82 ? 28.681 9.479 -66.704 1.00 84.56 82 VAL A N 1
ATOM 633 C CA . VAL A 1 82 ? 27.612 10.435 -66.384 1.00 84.56 82 VAL A CA 1
ATOM 634 C C . VAL A 1 82 ? 28.218 11.802 -66.100 1.00 84.56 82 VAL A C 1
ATOM 636 O O . VAL A 1 82 ? 29.051 11.950 -65.204 1.00 84.56 82 VAL A O 1
ATOM 639 N N . THR A 1 83 ? 27.808 12.801 -66.875 1.00 86.62 83 THR A N 1
ATOM 640 C CA . THR A 1 83 ? 28.226 14.196 -66.712 1.00 86.62 83 THR A CA 1
ATOM 641 C C . THR A 1 83 ? 27.193 14.979 -65.906 1.00 86.62 83 THR A C 1
ATOM 643 O O . THR A 1 83 ? 26.039 14.570 -65.769 1.00 86.62 83 THR A O 1
ATOM 646 N N . ALA A 1 84 ? 27.590 16.142 -65.384 1.00 81.19 84 ALA A N 1
ATOM 647 C CA . ALA A 1 84 ? 26.672 17.030 -64.670 1.00 81.19 84 ALA A CA 1
ATOM 648 C C . ALA A 1 84 ? 25.469 17.445 -65.538 1.00 81.19 84 ALA A C 1
ATOM 650 O O . ALA A 1 84 ? 24.361 17.562 -65.023 1.00 81.19 84 ALA A O 1
ATOM 651 N N . MET A 1 85 ? 25.668 17.596 -66.853 1.00 80.00 85 MET A N 1
ATOM 652 C CA . MET A 1 85 ? 24.605 17.961 -67.792 1.00 80.00 85 MET A CA 1
ATOM 653 C C . MET A 1 85 ? 23.545 16.867 -67.926 1.00 80.00 85 MET A C 1
ATOM 655 O O . MET A 1 85 ? 22.361 17.182 -67.947 1.00 80.00 85 MET A O 1
ATOM 659 N N . ASP A 1 86 ? 23.940 15.591 -67.917 1.00 84.06 86 ASP A N 1
ATOM 660 C CA . ASP A 1 86 ? 22.994 14.466 -67.988 1.00 84.06 86 ASP A CA 1
ATOM 661 C C . ASP A 1 86 ? 22.055 14.453 -66.761 1.00 84.06 86 ASP A C 1
ATOM 663 O O . ASP A 1 86 ? 20.858 14.192 -66.879 1.00 84.06 86 ASP A O 1
ATOM 667 N N . VAL A 1 87 ? 22.571 14.831 -65.584 1.00 83.31 87 VAL A N 1
ATOM 668 C CA . VAL A 1 87 ? 21.776 14.992 -64.352 1.00 83.31 87 VAL A CA 1
ATOM 669 C C . VAL A 1 87 ? 20.880 16.233 -64.416 1.00 83.31 87 VAL A C 1
ATOM 671 O O . VAL A 1 87 ? 19.732 16.185 -63.975 1.00 83.31 87 VAL A O 1
ATOM 674 N N . VAL A 1 88 ? 21.366 17.343 -64.981 1.00 83.38 88 VAL A N 1
ATOM 675 C CA . VAL A 1 88 ? 20.563 18.562 -65.183 1.00 83.38 88 VAL A CA 1
ATOM 676 C C . VAL A 1 88 ? 19.393 18.290 -66.133 1.00 83.38 88 VAL A C 1
ATOM 678 O O . VAL A 1 88 ? 18.268 18.689 -65.833 1.00 83.38 88 VAL A O 1
ATOM 681 N N . TYR A 1 89 ? 19.617 17.567 -67.233 1.00 83.06 89 TYR A N 1
ATOM 682 C CA . TYR A 1 89 ? 18.555 17.184 -68.166 1.00 83.06 89 TYR A CA 1
ATOM 683 C C . TYR A 1 89 ? 17.547 16.216 -67.535 1.00 83.06 89 TYR A C 1
ATOM 685 O O . TYR A 1 89 ? 16.342 16.422 -67.682 1.00 83.06 89 TYR A O 1
ATOM 693 N N . ALA A 1 90 ? 18.013 15.237 -66.752 1.00 84.12 90 ALA A N 1
ATOM 694 C CA . ALA A 1 90 ? 17.149 14.349 -65.972 1.00 84.12 90 ALA A CA 1
ATOM 695 C C . ALA A 1 90 ? 16.244 15.114 -64.991 1.00 84.12 90 ALA A C 1
ATOM 697 O O . ALA A 1 90 ? 15.039 14.872 -64.925 1.00 84.12 90 ALA A O 1
ATOM 698 N N . LEU A 1 91 ? 16.793 16.091 -64.265 1.00 82.94 91 LEU A N 1
ATOM 699 C CA . LEU A 1 91 ? 16.016 16.923 -63.342 1.00 82.94 91 LEU A CA 1
ATOM 700 C C . LEU A 1 91 ? 15.025 17.837 -64.074 1.00 82.94 91 LEU A C 1
ATOM 702 O O . LEU A 1 91 ? 13.889 17.989 -63.620 1.00 82.94 91 LEU A O 1
ATOM 706 N N . LYS A 1 92 ? 15.419 18.382 -65.232 1.00 82.19 92 LYS A N 1
ATOM 707 C CA . LYS A 1 92 ? 14.555 19.215 -66.079 1.00 82.19 92 LYS A CA 1
ATOM 708 C C . LYS A 1 92 ? 13.354 18.426 -66.613 1.00 82.19 92 LYS A C 1
ATOM 710 O O . LYS A 1 92 ? 12.243 18.947 -66.588 1.00 82.19 92 LYS A O 1
ATOM 715 N N . ARG A 1 93 ? 13.544 17.160 -67.010 1.00 78.56 93 ARG A N 1
ATOM 716 C CA . ARG A 1 93 ? 12.455 16.249 -67.416 1.00 78.56 93 ARG A CA 1
ATOM 717 C C . ARG A 1 93 ? 11.462 15.982 -66.283 1.00 78.56 93 ARG A C 1
ATOM 719 O O . ARG A 1 93 ? 10.267 15.884 -66.527 1.00 78.56 93 ARG A O 1
ATOM 726 N N . GLN A 1 94 ? 11.941 15.910 -65.043 1.00 75.25 94 GLN A N 1
ATOM 727 C CA . GLN A 1 94 ? 11.104 15.722 -63.851 1.00 75.25 94 GLN A CA 1
ATOM 728 C C . GLN A 1 94 ? 10.455 17.027 -63.344 1.00 75.25 94 GLN A C 1
ATOM 730 O O . GLN A 1 94 ? 9.932 17.057 -62.229 1.00 75.25 94 GLN A O 1
ATOM 735 N N . GLY A 1 95 ? 10.517 18.116 -64.122 1.00 73.44 95 GLY A N 1
ATOM 736 C CA . GLY A 1 95 ? 9.937 19.413 -63.764 1.00 73.44 95 GLY A CA 1
ATOM 737 C C . GLY A 1 95 ? 10.661 20.128 -62.619 1.00 73.44 95 GLY A C 1
ATOM 738 O O . GLY A 1 95 ? 10.092 21.020 -61.995 1.00 73.44 95 GLY A O 1
ATOM 739 N N . ARG A 1 96 ? 11.905 19.740 -62.299 1.00 70.94 96 ARG A N 1
ATOM 740 C CA . ARG A 1 96 ? 12.694 20.343 -61.217 1.00 70.94 96 ARG A CA 1
ATOM 741 C C . ARG A 1 96 ? 13.763 21.266 -61.786 1.00 70.94 96 ARG A C 1
ATOM 743 O O . ARG A 1 96 ? 14.747 20.815 -62.368 1.00 70.94 96 ARG A O 1
ATOM 750 N N . THR A 1 97 ? 13.610 22.565 -61.560 1.00 57.09 97 THR A N 1
ATOM 751 C CA . THR A 1 97 ? 14.640 23.558 -61.872 1.00 57.09 97 THR A CA 1
ATOM 752 C C . THR A 1 97 ? 15.656 23.611 -60.735 1.00 57.09 97 THR A C 1
ATOM 754 O O . THR A 1 97 ? 15.330 23.998 -59.612 1.00 57.09 97 THR A O 1
ATOM 757 N N . LEU A 1 98 ? 16.904 23.229 -61.007 1.00 56.22 98 LEU A N 1
ATOM 758 C CA . LEU A 1 98 ? 18.010 23.665 -60.158 1.00 56.22 98 LEU A CA 1
ATOM 759 C C . LEU A 1 98 ? 18.127 25.187 -60.315 1.00 56.22 98 LEU A C 1
ATOM 761 O O . LEU A 1 98 ? 18.057 25.650 -61.454 1.00 56.22 98 LEU A O 1
ATOM 765 N N . PRO A 1 99 ? 18.309 25.970 -59.237 1.00 49.19 99 PRO A N 1
ATOM 766 C CA . PRO A 1 99 ? 18.721 27.356 -59.382 1.00 49.19 99 PRO A CA 1
ATOM 767 C C . PRO A 1 99 ? 20.105 27.336 -60.030 1.00 49.19 99 PRO A C 1
ATOM 769 O O . PRO A 1 99 ? 21.118 27.085 -59.376 1.00 49.19 99 PRO A O 1
ATOM 772 N N . THR A 1 100 ? 20.139 27.487 -61.350 1.00 43.75 100 THR A N 1
ATOM 773 C CA . THR A 1 100 ? 21.375 27.681 -62.083 1.00 43.75 100 THR A CA 1
ATOM 774 C C . THR A 1 100 ? 21.961 28.997 -61.602 1.00 43.75 100 THR A C 1
ATOM 776 O O . THR A 1 100 ? 21.274 30.011 -61.493 1.00 43.75 100 THR A O 1
ATOM 779 N N . SER A 1 101 ? 23.256 28.991 -61.315 1.00 44.50 101 SER A N 1
ATOM 780 C CA . SER A 1 101 ? 24.076 30.163 -60.999 1.00 44.50 101 SER A CA 1
ATOM 781 C C . SER A 1 101 ? 24.216 31.141 -62.183 1.00 44.50 101 SER A C 1
ATOM 783 O O . SER A 1 101 ? 25.232 31.807 -62.322 1.00 44.50 101 SER A O 1
ATOM 785 N N . SER A 1 102 ? 23.206 31.208 -63.052 1.00 36.69 102 SER A N 1
ATOM 786 C CA . SER A 1 102 ? 23.110 32.012 -64.269 1.00 36.69 102 SER A CA 1
ATOM 787 C C . SER A 1 102 ? 21.893 32.949 -64.245 1.00 36.69 102 SER A C 1
ATOM 789 O O . SER A 1 102 ? 21.479 33.431 -65.290 1.00 36.69 102 SER A O 1
ATOM 791 N N . ALA A 1 103 ? 21.305 33.189 -63.069 1.00 35.03 103 ALA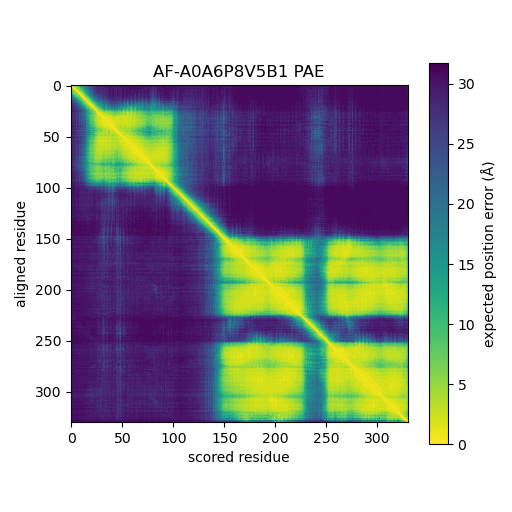 A N 1
ATOM 792 C CA . ALA A 1 103 ? 20.309 34.237 -62.822 1.00 35.03 103 ALA A CA 1
ATOM 793 C C . ALA A 1 103 ? 20.961 35.475 -62.167 1.00 35.03 103 ALA A C 1
ATOM 795 O O . ALA A 1 103 ? 20.422 36.063 -61.236 1.00 35.03 103 ALA A O 1
ATOM 796 N N . LEU A 1 104 ? 22.168 35.825 -62.619 1.00 36.00 104 LEU A N 1
ATOM 797 C CA . LEU A 1 104 ? 22.864 37.064 -62.274 1.00 36.00 104 LEU A CA 1
ATOM 798 C C . LEU A 1 104 ? 23.381 37.700 -63.563 1.00 36.00 104 LEU A C 1
ATOM 800 O O . LEU A 1 104 ? 24.581 37.719 -63.795 1.00 36.00 104 LEU A O 1
ATOM 804 N N . HIS A 1 105 ? 22.477 38.164 -64.421 1.00 35.00 105 HIS A N 1
ATOM 805 C CA . HIS A 1 105 ? 22.689 39.361 -65.231 1.00 35.00 105 HIS A CA 1
ATOM 806 C C . HIS A 1 105 ? 21.369 39.813 -65.848 1.00 35.00 105 HIS A C 1
ATOM 808 O O . HIS A 1 105 ? 20.548 38.994 -66.247 1.00 35.00 105 HIS A O 1
ATOM 814 N N . THR A 1 106 ? 21.226 41.137 -65.895 1.00 35.09 106 THR A N 1
ATOM 815 C CA . THR A 1 106 ? 20.093 41.939 -66.377 1.00 35.09 106 THR A CA 1
ATOM 816 C C . THR A 1 106 ? 18.866 41.959 -65.461 1.00 35.09 106 THR A C 1
ATOM 818 O O . THR A 1 106 ? 17.870 41.301 -65.714 1.00 35.09 106 THR A O 1
ATOM 821 N N . ASP A 1 107 ? 18.944 42.731 -64.376 1.00 29.41 107 ASP A N 1
ATOM 822 C CA . ASP A 1 107 ? 18.241 44.020 -64.367 1.00 29.41 107 ASP A CA 1
ATOM 823 C C . ASP A 1 107 ? 18.927 44.987 -63.388 1.00 29.41 107 ASP A C 1
ATOM 825 O O . ASP A 1 107 ? 19.512 44.574 -62.384 1.00 29.41 107 ASP A O 1
ATOM 829 N N . ALA A 1 108 ? 18.965 46.259 -63.760 1.00 38.03 108 ALA A N 1
ATOM 830 C CA . ALA A 1 108 ? 19.719 47.313 -63.100 1.00 38.03 108 ALA A CA 1
ATOM 831 C C . ALA A 1 108 ? 18.926 47.920 -61.931 1.00 38.03 108 ALA A C 1
ATOM 833 O O . ALA A 1 108 ? 17.741 48.201 -62.065 1.00 38.03 108 ALA A O 1
ATOM 834 N N . GLY A 1 109 ? 19.594 48.180 -60.801 1.00 33.66 109 GLY A N 1
ATOM 835 C CA . GLY A 1 109 ? 19.011 48.952 -59.697 1.00 33.66 109 GLY A CA 1
ATOM 836 C C . GLY A 1 109 ? 19.665 48.698 -58.339 1.00 33.66 109 GLY A C 1
ATOM 837 O O . GLY A 1 109 ? 19.210 47.847 -57.590 1.00 33.66 109 GLY A O 1
ATOM 838 N N . GLU A 1 110 ? 20.738 49.446 -58.064 1.00 41.16 110 GLU A N 1
ATOM 839 C CA . GLU A 1 110 ? 21.306 49.798 -56.747 1.00 41.16 110 GLU A CA 1
ATOM 840 C C . GLU A 1 110 ? 21.482 48.709 -55.667 1.00 41.16 110 GLU A C 1
ATOM 842 O O . GLU A 1 110 ? 20.555 48.335 -54.956 1.00 41.16 110 GLU A O 1
ATOM 847 N N . THR A 1 111 ? 22.737 48.320 -55.399 1.00 34.38 111 THR A N 1
ATOM 848 C CA . THR A 1 111 ? 23.381 48.497 -54.074 1.00 34.38 111 THR A CA 1
ATOM 849 C C . THR A 1 111 ? 24.848 48.044 -54.090 1.00 34.38 111 THR A C 1
ATOM 851 O O . THR A 1 111 ? 25.275 4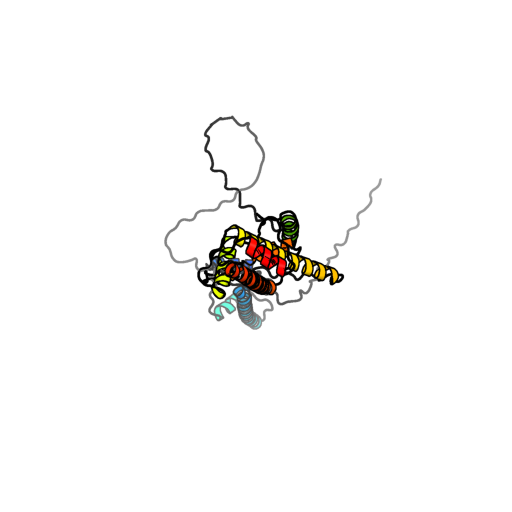7.162 -54.829 1.00 34.38 111 THR A O 1
ATOM 854 N N . THR A 1 112 ? 25.647 48.741 -53.294 1.00 34.03 112 THR A N 1
ATOM 855 C CA . THR A 1 112 ? 27.107 48.864 -53.317 1.00 34.03 112 THR A CA 1
ATOM 856 C C . THR A 1 112 ? 27.883 47.623 -52.842 1.00 34.03 112 THR A C 1
ATOM 858 O O . THR A 1 112 ? 27.535 46.952 -51.874 1.00 34.03 112 THR A O 1
ATOM 861 N N . MET A 1 113 ? 28.999 47.339 -53.525 1.00 30.36 113 MET A N 1
ATOM 862 C CA . MET A 1 113 ? 29.914 46.212 -53.284 1.00 30.36 113 MET A CA 1
ATOM 863 C C . MET A 1 113 ? 30.931 46.507 -52.167 1.00 30.36 113 MET A C 1
ATOM 865 O O . MET A 1 113 ? 31.683 47.477 -52.259 1.00 30.36 113 MET A O 1
ATOM 869 N N . ALA A 1 114 ? 31.057 45.617 -51.174 1.00 33.25 114 ALA A N 1
ATOM 870 C CA . ALA A 1 114 ? 32.145 45.642 -50.189 1.00 33.25 114 ALA A CA 1
ATOM 871 C C . ALA A 1 114 ? 33.191 44.539 -50.469 1.00 33.25 114 ALA A C 1
ATOM 873 O O . ALA A 1 114 ? 32.938 43.339 -50.382 1.00 33.25 114 ALA A O 1
ATOM 874 N N . ARG A 1 115 ? 34.392 44.999 -50.826 1.00 34.53 115 ARG A N 1
ATOM 875 C CA . ARG A 1 115 ? 35.599 44.273 -51.252 1.00 34.53 115 ARG A CA 1
ATOM 876 C C . ARG A 1 115 ? 36.243 43.460 -50.117 1.00 34.53 115 ARG A C 1
ATOM 878 O O . ARG A 1 115 ? 36.494 43.992 -49.042 1.00 34.53 115 ARG A O 1
ATOM 885 N N . THR A 1 116 ? 36.632 42.210 -50.388 1.00 39.94 116 THR A N 1
ATOM 886 C CA . THR A 1 116 ? 37.497 41.404 -49.500 1.00 39.94 116 THR A CA 1
ATOM 887 C C . THR A 1 116 ? 38.960 41.530 -49.942 1.00 39.94 116 THR A C 1
ATOM 889 O O . THR A 1 116 ? 39.265 41.307 -51.113 1.00 39.94 116 THR A O 1
ATOM 892 N N . LYS A 1 117 ? 39.875 41.878 -49.026 1.00 37.41 117 LYS A N 1
ATOM 893 C CA . LYS A 1 117 ? 41.332 41.917 -49.262 1.00 37.41 117 LYS A CA 1
ATOM 894 C C . LYS A 1 117 ? 42.033 40.906 -48.344 1.00 37.41 117 LYS A C 1
ATOM 896 O O . LYS A 1 117 ? 41.822 40.918 -47.136 1.00 37.41 117 LYS A O 1
ATOM 901 N N . GLN A 1 118 ? 42.852 40.039 -48.938 1.00 44.53 118 GLN A N 1
ATOM 902 C CA . GLN A 1 118 ? 43.833 39.180 -48.262 1.00 44.53 118 GLN A CA 1
ATOM 903 C C . GLN A 1 118 ? 45.033 40.011 -47.789 1.00 44.53 118 GLN A C 1
ATOM 905 O O . GLN A 1 118 ? 45.441 40.888 -48.543 1.00 44.53 118 GLN A O 1
ATOM 910 N N . THR A 1 119 ? 45.661 39.658 -46.659 1.00 33.78 119 THR A N 1
ATOM 911 C CA . THR A 1 119 ? 47.126 39.754 -46.440 1.00 33.78 119 THR A CA 1
ATOM 912 C C . THR A 1 119 ? 47.594 38.864 -45.269 1.00 33.78 119 THR A C 1
ATOM 914 O O . THR A 1 119 ? 46.791 38.306 -44.526 1.00 33.78 119 THR A O 1
ATOM 917 N N . ALA A 1 120 ? 48.915 38.654 -45.211 1.00 33.06 120 ALA A N 1
ATOM 918 C CA . ALA A 1 120 ? 49.647 37.493 -44.703 1.00 33.06 120 ALA A CA 1
ATOM 919 C C . ALA A 1 120 ? 50.126 37.552 -43.221 1.00 33.06 120 ALA A C 1
ATOM 921 O O . ALA A 1 120 ? 49.629 38.308 -42.399 1.00 33.06 120 ALA A O 1
ATOM 922 N N . ARG A 1 121 ? 51.069 36.655 -42.895 1.00 43.72 121 ARG A N 1
ATOM 923 C CA . ARG A 1 121 ? 51.425 36.023 -41.602 1.00 43.72 121 ARG A CA 1
ATOM 924 C C . ARG A 1 121 ? 52.652 36.662 -40.896 1.00 43.72 121 ARG A C 1
ATOM 926 O O . ARG A 1 121 ? 53.486 37.232 -41.587 1.00 43.72 121 ARG A O 1
ATOM 933 N N . LYS A 1 122 ? 52.828 36.317 -39.595 1.00 42.09 122 LYS A N 1
ATOM 934 C CA . LYS A 1 122 ? 54.005 36.437 -38.659 1.00 42.09 122 LYS A CA 1
ATOM 935 C C . LYS A 1 122 ? 54.163 37.794 -37.928 1.00 42.09 122 LYS A C 1
ATOM 937 O O . LYS A 1 122 ? 53.756 38.798 -38.476 1.00 42.09 122 LYS A O 1
ATOM 942 N N . SER A 1 123 ? 54.725 37.933 -36.713 1.00 46.12 123 SER A N 1
ATOM 943 C CA . SER A 1 123 ? 55.286 37.039 -35.671 1.00 46.12 123 SER A CA 1
ATOM 944 C C . SER A 1 123 ? 55.531 37.830 -34.358 1.00 46.12 123 SER A C 1
ATOM 946 O O . SER A 1 123 ? 55.707 39.038 -34.402 1.00 46.12 123 SER A O 1
ATOM 948 N N . THR A 1 124 ? 55.608 37.101 -33.231 1.00 39.97 124 THR A N 1
ATOM 949 C CA . THR A 1 124 ? 56.414 37.345 -32.000 1.00 39.97 124 THR A CA 1
ATOM 950 C C . THR A 1 124 ? 56.289 38.647 -31.187 1.00 39.97 124 THR A C 1
ATOM 952 O O . THR A 1 124 ? 56.865 39.665 -31.530 1.00 39.97 124 THR A O 1
ATOM 955 N N . GLY A 1 125 ? 55.714 38.500 -29.983 1.00 42.50 125 GLY A N 1
ATOM 956 C CA . GLY A 1 125 ? 56.437 38.680 -28.711 1.00 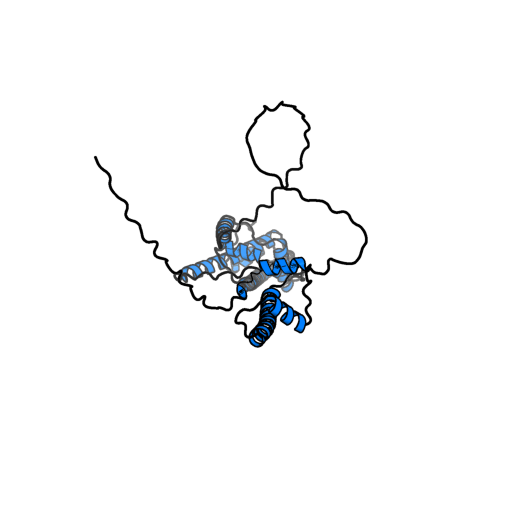42.50 125 GLY A CA 1
ATOM 957 C C . GLY A 1 125 ? 56.817 40.096 -28.264 1.00 42.50 125 GLY A C 1
ATOM 958 O O . GLY A 1 125 ? 57.835 40.626 -28.681 1.00 42.50 125 GLY A O 1
ATOM 959 N N . GLY A 1 126 ? 56.091 40.625 -27.274 1.00 37.56 126 GLY A N 1
ATOM 960 C CA . GLY A 1 126 ? 56.510 41.788 -26.487 1.00 37.56 126 GLY A CA 1
ATOM 961 C C . GLY A 1 126 ? 55.590 42.000 -25.286 1.00 37.56 126 GLY A C 1
ATOM 962 O O . GLY A 1 126 ? 54.471 42.480 -25.421 1.00 37.56 126 GLY A O 1
ATOM 963 N N . LYS A 1 127 ? 56.038 41.566 -24.108 1.00 52.66 127 LYS A N 1
ATOM 964 C CA . LYS A 1 127 ? 55.333 41.645 -22.824 1.00 52.66 127 LYS A CA 1
ATOM 965 C C . LYS A 1 127 ? 55.693 42.985 -22.169 1.00 52.66 127 LYS A C 1
ATOM 967 O O . LYS A 1 127 ? 56.864 43.196 -21.883 1.00 52.66 127 LYS A O 1
ATOM 972 N N . ALA A 1 128 ? 54.715 43.855 -21.909 1.00 47.25 128 ALA A N 1
ATOM 973 C CA . ALA A 1 128 ? 54.894 45.073 -21.108 1.00 47.25 128 ALA A CA 1
ATOM 974 C C . ALA A 1 128 ? 54.167 44.931 -19.751 1.00 47.25 128 ALA A C 1
ATOM 976 O O . ALA A 1 128 ? 53.081 44.340 -19.707 1.00 47.25 128 ALA A O 1
ATOM 977 N N . PRO A 1 129 ? 54.750 45.401 -18.630 1.00 49.44 129 PRO A N 1
ATOM 978 C CA . PRO A 1 129 ? 54.241 45.126 -17.295 1.00 49.44 129 PRO A CA 1
ATOM 979 C C . PRO A 1 129 ? 53.003 45.969 -16.967 1.00 49.44 129 PRO A C 1
ATOM 981 O O . PRO A 1 129 ? 52.864 47.137 -17.319 1.00 49.44 129 PRO A O 1
ATOM 984 N N . ARG A 1 130 ? 52.079 45.308 -16.277 1.00 53.12 130 ARG A N 1
ATOM 985 C CA . ARG A 1 130 ? 50.733 45.748 -15.918 1.00 53.12 130 ARG A CA 1
ATOM 986 C C . ARG A 1 130 ? 50.784 46.868 -14.872 1.00 53.12 130 ARG A C 1
ATOM 988 O O . ARG A 1 130 ? 51.106 46.605 -13.717 1.00 53.12 130 ARG A O 1
ATOM 995 N N . LYS A 1 131 ? 50.395 48.090 -15.248 1.00 50.69 131 LYS A N 1
ATOM 996 C CA . LYS A 1 131 ? 50.108 49.177 -14.298 1.00 50.69 131 LYS A CA 1
ATOM 997 C C . LYS A 1 131 ? 48.821 48.820 -13.536 1.00 50.69 131 LYS A C 1
ATOM 999 O O . LYS A 1 131 ? 47.758 48.675 -14.140 1.00 50.69 131 LYS A O 1
ATOM 1004 N N . GLN A 1 132 ? 48.929 48.586 -12.228 1.00 56.03 132 GLN A N 1
ATOM 1005 C CA . GLN A 1 132 ? 47.784 48.369 -11.342 1.00 56.03 132 GLN A CA 1
ATOM 1006 C C . GLN A 1 132 ? 46.991 49.674 -11.220 1.00 56.03 132 GLN A C 1
ATOM 1008 O O . GLN A 1 132 ? 47.457 50.635 -10.619 1.00 56.03 132 GLN A O 1
ATOM 1013 N N . LEU A 1 133 ? 45.780 49.693 -11.771 1.00 51.09 133 LEU A N 1
ATOM 1014 C CA . LEU A 1 133 ? 44.754 50.670 -11.425 1.00 51.09 133 LEU A CA 1
ATOM 1015 C C . LEU A 1 133 ? 43.681 49.932 -10.634 1.00 51.09 133 LEU A C 1
ATOM 1017 O O . LEU A 1 133 ? 42.853 49.202 -11.183 1.00 51.09 133 LEU A O 1
ATOM 1021 N N . ALA A 1 134 ? 43.755 50.081 -9.315 1.00 60.03 134 ALA A N 1
ATOM 1022 C CA . ALA A 1 134 ? 42.722 49.643 -8.400 1.00 60.03 134 ALA A CA 1
ATOM 1023 C C . ALA A 1 134 ? 41.465 50.487 -8.640 1.00 60.03 134 ALA A C 1
ATOM 1025 O O . ALA A 1 134 ? 41.383 51.634 -8.217 1.00 60.03 134 ALA A O 1
ATOM 1026 N N . THR A 1 135 ? 40.467 49.912 -9.307 1.00 53.31 135 THR A N 1
ATOM 1027 C CA . THR A 1 135 ? 39.097 50.434 -9.286 1.00 53.31 135 THR A CA 1
ATOM 1028 C C . THR A 1 135 ? 38.216 49.425 -8.571 1.00 53.31 135 THR A C 1
ATOM 1030 O O . THR A 1 135 ? 37.746 48.419 -9.100 1.00 53.31 135 THR A O 1
ATOM 1033 N N . LYS A 1 136 ? 38.062 49.697 -7.279 1.00 56.31 136 LYS A N 1
ATOM 1034 C CA . LYS A 1 136 ? 37.159 49.036 -6.349 1.00 56.31 136 LYS A CA 1
ATOM 1035 C C . LYS A 1 136 ? 35.729 49.427 -6.736 1.00 56.31 136 LYS A C 1
ATOM 1037 O O . LYS A 1 136 ? 35.191 50.401 -6.232 1.00 56.31 136 LYS A O 1
ATOM 1042 N N . ALA A 1 137 ? 35.118 48.675 -7.646 1.00 50.59 137 ALA A N 1
ATOM 1043 C CA . ALA A 1 137 ? 33.684 48.732 -7.906 1.00 50.59 137 ALA A CA 1
ATOM 1044 C C . ALA A 1 137 ? 33.110 47.327 -7.719 1.00 50.59 137 ALA A C 1
ATOM 1046 O O . ALA A 1 137 ? 33.165 46.476 -8.607 1.00 50.59 137 ALA A O 1
ATOM 1047 N N . ALA A 1 138 ? 32.585 47.073 -6.521 1.00 53.59 138 ALA A N 1
ATOM 1048 C CA . ALA A 1 138 ? 31.881 45.848 -6.183 1.00 53.59 138 ALA A CA 1
ATOM 1049 C C . ALA A 1 138 ? 30.546 45.785 -6.943 1.00 53.59 138 ALA A C 1
ATOM 1051 O O . ALA A 1 138 ? 29.480 46.047 -6.391 1.00 53.59 138 ALA A O 1
ATOM 1052 N N . ARG A 1 139 ? 30.582 45.402 -8.222 1.00 51.81 139 ARG A N 1
ATOM 1053 C CA . ARG A 1 139 ? 29.398 44.843 -8.875 1.00 51.81 139 ARG A CA 1
ATOM 1054 C C . ARG A 1 139 ? 29.219 43.435 -8.325 1.00 51.81 139 ARG A C 1
ATOM 1056 O O . ARG A 1 139 ? 29.892 42.504 -8.757 1.00 51.81 139 ARG A O 1
ATOM 1063 N N . LYS A 1 140 ? 28.321 43.290 -7.346 1.00 55.81 140 LYS A N 1
ATOM 1064 C CA . LYS A 1 140 ? 27.759 41.993 -6.953 1.00 55.81 140 LYS A CA 1
ATOM 1065 C C . LYS A 1 140 ? 27.074 41.392 -8.185 1.00 55.81 140 LYS A C 1
ATOM 1067 O O . LYS A 1 140 ? 25.898 41.635 -8.428 1.00 55.81 140 LYS A O 1
ATOM 1072 N N . SER A 1 141 ? 27.813 40.631 -8.988 1.00 53.53 141 SER A N 1
ATOM 1073 C CA . SER A 1 141 ? 27.211 39.693 -9.927 1.00 53.53 141 SER A CA 1
ATOM 1074 C C . SER A 1 141 ? 26.394 38.709 -9.099 1.00 53.53 141 SER A C 1
ATOM 1076 O O . SER A 1 141 ? 26.945 38.078 -8.192 1.00 53.53 141 SER A O 1
ATOM 1078 N N . ALA A 1 142 ? 25.096 38.599 -9.385 1.00 63.22 142 ALA A N 1
ATOM 1079 C CA . ALA A 1 142 ? 24.264 37.540 -8.833 1.00 63.22 142 ALA A CA 1
ATOM 1080 C C . ALA A 1 142 ? 25.016 36.202 -8.965 1.00 63.22 142 ALA A C 1
ATOM 1082 O O . ALA A 1 142 ? 25.620 35.965 -10.019 1.00 63.22 142 ALA A O 1
ATOM 1083 N N . PRO A 1 143 ? 25.045 35.351 -7.922 1.00 56.62 143 PRO A N 1
ATOM 1084 C CA . PRO A 1 143 ? 25.724 34.070 -8.016 1.00 56.62 143 PRO A CA 1
ATOM 1085 C C . PRO A 1 143 ? 25.142 33.338 -9.220 1.00 56.62 143 PRO A C 1
ATOM 1087 O O . PRO A 1 143 ? 23.928 33.146 -9.297 1.00 56.62 143 PRO A O 1
ATOM 1090 N N . ALA A 1 144 ? 25.998 32.987 -10.184 1.00 58.03 144 ALA A N 1
ATOM 1091 C CA . ALA A 1 144 ? 25.607 32.157 -11.309 1.00 58.03 144 ALA A CA 1
ATOM 1092 C C . ALA A 1 144 ? 24.909 30.934 -10.717 1.00 58.03 144 ALA A C 1
ATOM 1094 O O . ALA A 1 144 ? 25.546 30.149 -10.013 1.00 58.03 144 ALA A O 1
ATOM 1095 N N . THR A 1 145 ? 23.592 30.829 -10.912 1.00 60.06 145 THR A N 1
ATOM 1096 C CA . THR A 1 145 ? 22.789 29.715 -10.414 1.00 60.06 145 THR A CA 1
ATOM 1097 C C . THR A 1 145 ? 23.467 28.445 -10.893 1.00 60.06 145 THR A C 1
ATOM 1099 O O . THR A 1 145 ? 23.462 28.157 -12.093 1.00 60.06 145 THR A O 1
ATOM 1102 N N . GLY A 1 146 ? 24.144 27.761 -9.966 1.00 60.09 146 GLY A N 1
ATOM 1103 C CA . GLY A 1 146 ? 24.975 26.609 -10.264 1.00 60.09 146 GLY A CA 1
ATOM 1104 C C . GLY A 1 146 ? 24.168 25.641 -11.108 1.00 60.09 146 GLY A C 1
ATOM 1105 O O . GLY A 1 146 ? 23.053 25.275 -10.732 1.00 60.09 146 GLY A O 1
ATOM 1106 N N . GLY A 1 147 ? 24.703 25.292 -12.281 1.00 64.00 147 GLY A N 1
ATOM 1107 C CA . GLY A 1 147 ? 24.031 24.418 -13.232 1.00 64.00 147 GLY A CA 1
ATOM 1108 C C . GLY A 1 147 ? 23.434 23.217 -12.506 1.00 64.00 147 GLY A C 1
ATOM 1109 O O . GLY A 1 147 ? 24.125 22.557 -11.730 1.00 64.00 147 GLY A O 1
ATOM 1110 N N . VAL A 1 148 ? 22.136 22.981 -12.721 1.00 64.94 148 VAL A N 1
ATOM 1111 C CA . VAL A 1 148 ? 21.361 21.911 -12.083 1.00 64.94 148 VAL A CA 1
ATOM 1112 C C . VAL A 1 148 ? 22.178 20.618 -12.125 1.00 64.94 148 VAL A C 1
ATOM 1114 O O . VAL A 1 148 ? 22.336 20.014 -13.191 1.00 64.94 148 VAL A O 1
ATOM 1117 N N . LYS A 1 149 ? 22.741 20.202 -10.977 1.00 70.75 149 LYS A N 1
ATOM 1118 C CA . LYS A 1 149 ? 23.484 18.940 -10.872 1.00 70.75 149 LYS A CA 1
ATOM 1119 C C . LYS A 1 149 ? 22.564 17.841 -11.389 1.00 70.75 149 LYS A C 1
ATOM 1121 O O . LYS A 1 149 ? 21.474 17.637 -10.853 1.00 70.75 149 LYS A O 1
ATOM 1126 N N . LYS A 1 150 ? 22.989 17.145 -12.450 1.00 73.31 150 LYS A N 1
ATOM 1127 C CA . LYS A 1 150 ? 22.233 16.013 -12.999 1.00 73.31 150 LYS A CA 1
ATOM 1128 C C . LYS A 1 150 ? 21.924 15.041 -11.850 1.00 73.31 150 LYS A C 1
ATOM 1130 O O . LYS A 1 150 ? 22.857 14.678 -11.129 1.00 73.31 150 LYS A O 1
ATOM 1135 N N . PRO A 1 151 ? 20.660 14.611 -11.668 1.00 79.75 151 PRO A N 1
ATOM 1136 C CA . PRO A 1 151 ? 20.308 13.687 -10.601 1.00 79.75 151 PRO A CA 1
ATOM 1137 C C . PRO A 1 151 ? 21.178 12.436 -10.685 1.00 79.75 151 PRO A C 1
ATOM 1139 O O . PRO A 1 151 ? 21.247 11.789 -11.734 1.00 79.75 151 PRO A O 1
ATOM 1142 N N . HIS A 1 152 ? 21.856 12.099 -9.588 1.00 84.50 152 HIS A N 1
ATOM 1143 C CA . HIS A 1 152 ? 22.702 10.917 -9.547 1.00 84.50 152 HIS A CA 1
ATOM 1144 C C . HIS A 1 152 ? 21.846 9.661 -9.756 1.00 84.50 152 HIS A C 1
ATOM 1146 O O . HIS A 1 152 ? 20.985 9.320 -8.939 1.00 84.50 152 HIS A O 1
ATOM 1152 N N . ARG A 1 153 ? 22.087 8.951 -10.861 1.00 85.81 153 ARG A N 1
ATOM 1153 C CA . ARG A 1 153 ? 21.393 7.702 -11.171 1.00 85.81 153 ARG A CA 1
ATOM 1154 C C . ARG A 1 153 ? 22.143 6.532 -10.548 1.00 85.81 153 ARG A C 1
ATOM 1156 O O . ARG A 1 153 ? 23.184 6.113 -11.037 1.00 85.81 153 ARG A O 1
ATOM 1163 N N . TYR A 1 154 ? 21.569 5.970 -9.493 1.00 87.94 154 TYR A N 1
ATOM 1164 C CA . TYR A 1 154 ? 22.095 4.762 -8.865 1.00 87.94 154 TYR A CA 1
ATOM 1165 C C . TYR A 1 154 ? 21.947 3.526 -9.761 1.00 87.94 154 TYR A C 1
ATOM 1167 O O . TYR A 1 154 ? 21.017 3.422 -10.570 1.00 87.94 154 TYR A O 1
ATOM 1175 N N . ARG A 1 155 ? 22.836 2.548 -9.554 1.00 86.81 155 ARG A N 1
ATOM 1176 C CA . ARG A 1 155 ? 22.701 1.210 -10.138 1.00 86.81 155 ARG A CA 1
ATOM 1177 C C . ARG A 1 155 ? 21.372 0.564 -9.695 1.00 86.81 155 ARG A C 1
ATOM 1179 O O . ARG A 1 155 ? 20.913 0.799 -8.569 1.00 86.81 155 ARG A O 1
ATOM 1186 N N . PRO A 1 156 ? 20.720 -0.244 -10.553 1.00 84.69 156 PRO A N 1
ATOM 1187 C CA . PRO A 1 156 ? 19.481 -0.925 -10.191 1.00 84.69 156 PRO A CA 1
ATOM 1188 C C . PRO A 1 156 ? 19.634 -1.749 -8.907 1.00 84.69 156 PRO A C 1
ATOM 1190 O O . PRO A 1 156 ? 20.569 -2.527 -8.758 1.00 84.69 156 PRO A O 1
ATOM 1193 N N . GLY A 1 157 ? 18.699 -1.583 -7.972 1.00 87.12 157 GLY A N 1
ATOM 1194 C CA . GLY A 1 157 ? 18.702 -2.291 -6.689 1.00 87.12 157 GLY A CA 1
ATOM 1195 C C . GLY A 1 157 ? 19.477 -1.604 -5.560 1.00 87.12 157 GLY A C 1
ATOM 1196 O O . GLY A 1 157 ? 19.191 -1.906 -4.408 1.00 87.12 157 GLY A O 1
ATOM 1197 N N . THR A 1 158 ? 20.365 -0.642 -5.838 1.00 91.88 158 THR A N 1
ATOM 1198 C CA . THR A 1 158 ? 21.116 0.082 -4.791 1.00 91.88 158 THR A CA 1
ATOM 1199 C C . THR A 1 158 ? 20.196 0.877 -3.865 1.00 91.88 158 THR A C 1
ATOM 1201 O O . THR A 1 158 ? 20.327 0.799 -2.648 1.00 91.88 158 THR A O 1
ATOM 1204 N N . VAL A 1 159 ? 19.229 1.609 -4.430 1.00 91.50 159 VAL A N 1
ATOM 1205 C CA . VAL A 1 159 ? 18.259 2.384 -3.635 1.00 91.50 159 VAL A CA 1
ATOM 1206 C C . VAL A 1 159 ? 17.376 1.456 -2.801 1.00 91.50 159 VAL A C 1
ATOM 1208 O O . VAL A 1 159 ? 17.168 1.721 -1.627 1.00 91.50 159 VAL A O 1
ATOM 1211 N N . ALA A 1 160 ? 16.941 0.329 -3.374 1.00 92.25 160 ALA A N 1
ATOM 1212 C CA . ALA A 1 160 ? 16.118 -0.656 -2.676 1.00 92.25 160 ALA A CA 1
ATOM 1213 C C . ALA A 1 160 ? 16.830 -1.246 -1.449 1.00 92.25 160 ALA A C 1
ATOM 1215 O O . ALA A 1 160 ? 16.238 -1.311 -0.383 1.00 92.25 160 ALA A O 1
ATOM 1216 N N . LEU A 1 161 ? 18.104 -1.631 -1.585 1.00 94.38 161 LEU A N 1
ATOM 1217 C CA . LEU A 1 161 ? 18.895 -2.157 -0.466 1.00 94.38 161 LEU A CA 1
ATOM 1218 C C . LEU A 1 161 ? 19.127 -1.102 0.622 1.00 94.38 161 LEU A C 1
ATOM 1220 O O . LEU A 1 161 ? 19.093 -1.418 1.806 1.00 94.38 161 LEU A O 1
ATOM 1224 N N . ARG A 1 162 ? 19.331 0.161 0.227 1.00 94.00 162 ARG A N 1
ATOM 1225 C CA . ARG A 1 162 ? 19.448 1.275 1.175 1.00 94.00 162 ARG A CA 1
ATOM 1226 C C . ARG A 1 162 ? 18.138 1.516 1.932 1.00 94.00 162 ARG A C 1
ATOM 1228 O O . ARG A 1 162 ? 18.181 1.760 3.130 1.00 94.00 162 ARG A O 1
ATOM 1235 N N . GLU A 1 163 ? 17.002 1.461 1.239 1.00 94.69 163 GLU A N 1
ATOM 1236 C CA . GLU A 1 163 ? 15.669 1.571 1.844 1.00 94.69 163 GLU A CA 1
ATOM 1237 C C . GLU A 1 163 ? 15.399 0.425 2.823 1.00 94.69 163 GLU A C 1
ATOM 1239 O O . GLU A 1 163 ? 14.962 0.706 3.929 1.00 94.69 163 GLU A O 1
ATOM 1244 N N . ILE A 1 164 ? 15.710 -0.827 2.458 1.00 94.94 164 ILE A N 1
ATOM 1245 C CA . ILE A 1 164 ? 15.550 -2.000 3.341 1.00 94.94 164 ILE A CA 1
ATOM 1246 C C . ILE A 1 164 ? 16.313 -1.784 4.651 1.00 94.94 164 ILE A C 1
ATOM 1248 O O . ILE A 1 164 ? 15.709 -1.762 5.718 1.00 94.94 164 ILE A O 1
ATOM 1252 N N . ARG A 1 165 ? 17.620 -1.489 4.567 1.00 95.19 165 ARG A N 1
ATOM 1253 C CA . ARG A 1 165 ? 18.456 -1.232 5.754 1.00 95.19 165 ARG A CA 1
ATOM 1254 C C . ARG A 1 165 ? 17.924 -0.087 6.616 1.00 95.19 165 ARG A C 1
ATOM 1256 O O . ARG A 1 165 ? 18.026 -0.135 7.834 1.00 95.19 165 ARG A O 1
ATOM 1263 N N . ARG A 1 166 ? 17.380 0.960 5.987 1.00 95.06 166 ARG A N 1
ATOM 1264 C CA . ARG A 1 166 ? 16.793 2.097 6.704 1.00 95.06 166 ARG A CA 1
ATOM 1265 C C . ARG A 1 166 ? 15.519 1.690 7.443 1.00 95.06 166 ARG A C 1
ATOM 1267 O O . ARG A 1 166 ? 15.413 1.981 8.624 1.00 95.06 166 ARG A O 1
ATOM 1274 N N . TYR A 1 167 ? 14.578 1.047 6.754 1.00 95.25 167 TYR A N 1
ATOM 1275 C CA . TYR A 1 167 ? 13.268 0.717 7.318 1.00 95.25 167 TYR A CA 1
ATOM 1276 C C . TYR A 1 167 ? 13.299 -0.439 8.309 1.00 95.25 167 TYR A C 1
ATOM 1278 O O . TYR A 1 167 ? 12.395 -0.523 9.124 1.00 95.25 167 TYR A O 1
ATOM 1286 N N . GLN A 1 168 ? 14.314 -1.300 8.260 1.00 93.38 168 GLN A N 1
ATOM 1287 C CA . GLN A 1 168 ? 14.538 -2.323 9.284 1.00 93.38 168 GLN A CA 1
ATOM 1288 C C . GLN A 1 168 ? 15.156 -1.748 10.564 1.00 93.38 168 GLN A C 1
ATOM 1290 O O . GLN A 1 168 ? 14.943 -2.290 11.638 1.00 93.38 168 GLN A O 1
ATOM 1295 N N . LYS A 1 169 ? 15.897 -0.632 10.472 1.00 94.25 169 LYS A N 1
ATOM 1296 C CA . LYS A 1 169 ? 16.467 0.041 11.650 1.00 94.25 169 LYS A CA 1
ATOM 1297 C C . LYS A 1 169 ? 15.419 0.835 12.440 1.00 94.25 169 LYS A C 1
ATOM 1299 O O . LYS A 1 169 ? 15.602 1.051 13.632 1.00 94.25 169 LYS A O 1
ATOM 1304 N N . SER A 1 170 ? 14.366 1.321 11.781 1.00 91.12 170 SER A N 1
ATOM 1305 C CA . SER A 1 170 ? 13.314 2.122 12.412 1.00 91.12 170 SER A CA 1
ATOM 1306 C C . SER A 1 170 ? 11.997 1.360 12.509 1.00 91.12 170 SER A C 1
ATOM 1308 O O . SER A 1 170 ? 11.584 0.686 11.569 1.00 91.12 170 SER A O 1
ATOM 1310 N N . THR A 1 171 ? 11.273 1.567 13.604 1.00 88.00 171 THR A N 1
ATOM 1311 C CA . THR A 1 171 ? 9.905 1.063 13.817 1.00 88.00 171 THR A CA 1
ATOM 1312 C C . THR A 1 171 ? 8.831 2.111 13.497 1.00 88.00 171 THR A C 1
ATOM 1314 O O . THR A 1 171 ? 7.664 1.924 13.811 1.00 88.00 171 THR A O 1
ATOM 1317 N N . GLU A 1 172 ? 9.196 3.219 12.835 1.00 92.50 172 GLU A N 1
ATOM 1318 C CA . GLU A 1 172 ? 8.259 4.303 12.502 1.00 92.50 172 GLU A CA 1
ATOM 1319 C C . GLU A 1 172 ? 7.085 3.820 11.635 1.00 92.50 172 GLU A C 1
ATOM 1321 O O . GLU A 1 172 ? 7.262 2.969 10.759 1.00 92.50 172 GLU A O 1
ATOM 1326 N N . LEU A 1 173 ? 5.904 4.405 11.816 1.00 93.12 173 LEU A N 1
ATOM 1327 C CA . LEU A 1 173 ? 4.745 4.112 10.975 1.00 93.12 173 LEU A CA 1
ATOM 1328 C C . LEU A 1 173 ? 4.965 4.599 9.537 1.00 93.12 173 LEU A C 1
ATOM 1330 O O . LEU A 1 173 ? 5.281 5.763 9.277 1.00 93.12 173 LEU A O 1
ATOM 1334 N N . LEU A 1 174 ? 4.783 3.697 8.578 1.00 93.62 174 LEU A N 1
ATOM 1335 C CA . LEU A 1 174 ? 5.040 3.917 7.161 1.00 93.62 174 LEU A CA 1
ATOM 1336 C C . LEU A 1 174 ? 3.775 4.297 6.395 1.00 93.62 174 LEU A C 1
ATOM 1338 O O . LEU A 1 174 ? 3.884 4.908 5.322 1.00 93.62 174 LEU A O 1
ATOM 1342 N N . ILE A 1 175 ? 2.587 3.968 6.898 1.00 93.12 175 ILE A N 1
ATOM 1343 C CA . ILE A 1 175 ? 1.310 4.415 6.344 1.00 93.12 175 ILE A CA 1
ATOM 1344 C C . ILE A 1 175 ? 0.973 5.802 6.912 1.00 93.12 175 ILE A C 1
ATOM 1346 O O . ILE A 1 175 ? 1.235 6.136 8.064 1.00 93.12 175 ILE A O 1
ATOM 1350 N N . ARG A 1 176 ? 0.397 6.672 6.075 1.00 92.44 176 ARG A N 1
ATOM 1351 C CA . ARG A 1 176 ? -0.059 7.993 6.533 1.00 92.44 176 ARG A CA 1
ATOM 1352 C C . ARG A 1 176 ? -1.309 7.828 7.404 1.00 92.44 176 ARG A C 1
ATOM 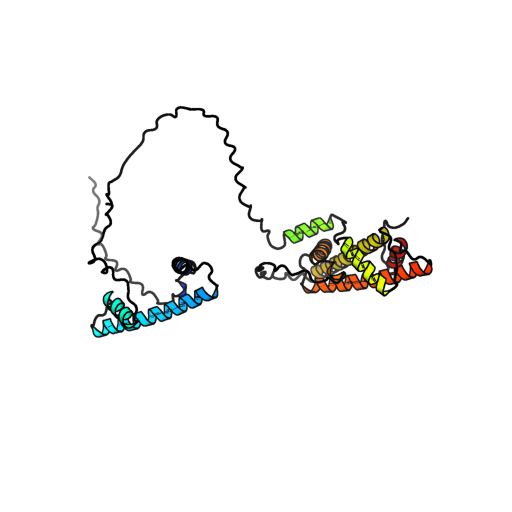1354 O O . ARG A 1 176 ? -2.254 7.183 6.963 1.00 92.44 176 ARG A O 1
ATOM 1361 N N . LYS A 1 177 ? -1.347 8.507 8.554 1.00 89.38 177 LYS A N 1
ATOM 1362 C CA . LYS A 1 177 ? -2.431 8.395 9.548 1.00 89.38 177 LYS A CA 1
ATOM 1363 C C . LYS A 1 177 ? -3.825 8.709 8.988 1.00 89.38 177 LYS A C 1
ATOM 1365 O O . LYS A 1 177 ? -4.737 7.906 9.116 1.00 89.38 177 LYS A O 1
ATOM 1370 N N . LEU A 1 178 ? -3.991 9.843 8.300 1.00 90.31 178 LEU A N 1
ATOM 1371 C CA . LEU A 1 178 ? -5.309 10.294 7.822 1.00 90.31 178 LEU A CA 1
ATOM 1372 C C . LEU A 1 178 ? -6.017 9.323 6.848 1.00 90.31 178 LEU A C 1
ATOM 1374 O O . LEU A 1 178 ? -7.184 9.020 7.083 1.00 90.31 178 LEU A O 1
ATOM 1378 N N . PRO A 1 179 ? -5.390 8.831 5.756 1.00 92.00 179 PRO A N 1
ATOM 1379 C CA . PRO A 1 179 ? -6.059 7.871 4.876 1.00 92.00 179 PRO A CA 1
ATOM 1380 C C . PRO A 1 179 ? -6.341 6.534 5.568 1.00 92.00 179 PRO A C 1
ATOM 1382 O O . PRO A 1 179 ? -7.372 5.935 5.289 1.00 92.00 179 PRO A O 1
ATOM 1385 N N . PHE A 1 180 ? -5.473 6.096 6.487 1.00 93.25 180 PHE A N 1
ATOM 1386 C CA . PHE A 1 180 ? -5.711 4.885 7.273 1.00 93.25 180 PHE A CA 1
ATOM 1387 C C . PHE A 1 180 ? -6.920 5.049 8.204 1.00 93.25 180 PHE A C 1
ATOM 1389 O O . PHE A 1 180 ? -7.821 4.221 8.204 1.00 93.25 180 PHE A O 1
ATOM 1396 N N . GLN A 1 181 ? -7.005 6.175 8.914 1.00 92.31 181 GLN A N 1
ATOM 1397 C CA . GLN A 1 181 ? -8.146 6.499 9.768 1.00 92.31 181 GLN A CA 1
ATOM 1398 C C . GLN A 1 181 ? -9.472 6.538 8.994 1.00 92.31 181 GLN A C 1
ATOM 1400 O O . GLN A 1 181 ? -10.491 6.097 9.517 1.00 92.31 181 GLN A O 1
ATOM 1405 N N . ARG A 1 182 ? -9.482 7.075 7.765 1.00 91.38 182 ARG A N 1
ATOM 1406 C CA . ARG A 1 182 ? -10.686 7.083 6.914 1.00 91.38 182 ARG A CA 1
ATOM 1407 C C . ARG A 1 182 ? -11.115 5.673 6.527 1.00 91.38 182 ARG A C 1
ATOM 1409 O O . ARG A 1 182 ? -12.292 5.371 6.639 1.00 91.38 182 ARG A O 1
ATOM 1416 N N . LEU A 1 183 ? -10.159 4.826 6.144 1.00 92.00 183 LEU A N 1
ATOM 1417 C CA . LEU A 1 183 ? -10.416 3.424 5.821 1.00 92.00 183 LEU A CA 1
ATOM 1418 C C . LEU A 1 183 ? -11.009 2.661 7.014 1.00 92.00 183 LEU A C 1
ATOM 1420 O O . LEU A 1 183 ? -11.995 1.957 6.851 1.00 92.00 183 LEU A O 1
ATOM 1424 N N . VAL A 1 184 ? -10.445 2.833 8.213 1.00 93.19 184 VAL A N 1
ATOM 1425 C CA . VAL A 1 184 ? -10.971 2.199 9.435 1.00 93.19 184 VAL A CA 1
ATOM 1426 C C . VAL A 1 184 ? -12.421 2.611 9.690 1.00 93.19 184 VAL A C 1
ATOM 1428 O O . VAL A 1 184 ? -13.248 1.768 10.011 1.00 93.19 184 VAL A O 1
ATOM 1431 N N . ARG A 1 185 ? -12.738 3.902 9.534 1.00 91.50 185 ARG A N 1
ATOM 1432 C CA . ARG A 1 185 ? -14.096 4.419 9.760 1.00 91.50 185 ARG A CA 1
ATOM 1433 C C . ARG A 1 185 ? -15.090 3.956 8.703 1.00 91.50 185 ARG A C 1
ATOM 1435 O O . ARG A 1 185 ? -16.218 3.668 9.064 1.00 91.50 185 ARG A O 1
ATOM 1442 N N . GLU A 1 186 ? -14.671 3.875 7.443 1.00 91.38 186 GLU A N 1
ATOM 1443 C CA . GLU A 1 186 ? -15.486 3.305 6.363 1.00 91.38 186 GLU A CA 1
ATOM 1444 C C . GLU A 1 186 ? -15.851 1.851 6.675 1.00 91.38 186 GLU A C 1
ATOM 1446 O O . GLU A 1 186 ? -17.028 1.532 6.730 1.00 91.38 186 GLU A O 1
ATOM 1451 N N . ILE A 1 187 ? -14.860 1.009 6.990 1.00 91.25 187 ILE A N 1
ATOM 1452 C CA . ILE A 1 187 ? -15.093 -0.407 7.320 1.00 91.25 187 ILE A CA 1
ATOM 1453 C C . ILE A 1 187 ? -15.974 -0.550 8.569 1.00 91.25 187 ILE A C 1
ATOM 1455 O O . ILE A 1 187 ? -16.842 -1.4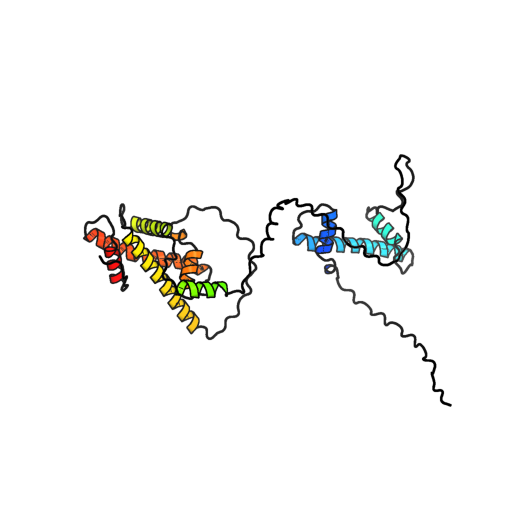11 8.628 1.00 91.25 187 ILE A O 1
ATOM 1459 N N . ALA A 1 188 ? -15.761 0.284 9.589 1.00 91.12 188 ALA A N 1
ATOM 1460 C CA . ALA A 1 188 ? -16.557 0.234 10.813 1.00 91.12 188 ALA A CA 1
ATOM 1461 C C . ALA A 1 188 ? -18.032 0.598 10.585 1.00 91.12 188 ALA A C 1
ATOM 1463 O O . ALA A 1 188 ? -18.899 0.044 11.260 1.00 91.12 188 ALA A O 1
ATOM 1464 N N . GLN A 1 189 ? -18.305 1.501 9.638 1.00 89.69 189 GLN A N 1
ATOM 1465 C CA . GLN A 1 189 ? -19.659 1.938 9.304 1.00 89.69 189 GLN A CA 1
ATOM 1466 C C . GLN A 1 189 ? -20.519 0.781 8.772 1.00 89.69 189 GLN A C 1
ATOM 1468 O O . GLN A 1 189 ? -21.716 0.762 9.047 1.00 89.69 189 GLN A O 1
ATOM 1473 N N . ASP A 1 190 ? -19.909 -0.190 8.083 1.00 89.94 190 ASP A N 1
ATOM 1474 C CA . ASP A 1 190 ? -20.594 -1.383 7.562 1.00 89.94 190 ASP A CA 1
ATOM 1475 C C . ASP A 1 190 ? -21.099 -2.310 8.684 1.00 89.94 190 ASP A C 1
ATOM 1477 O O . ASP A 1 190 ? -22.043 -3.071 8.486 1.00 89.94 190 ASP A O 1
ATOM 1481 N N . PHE A 1 191 ? -20.486 -2.251 9.873 1.00 88.88 191 PHE A N 1
ATOM 1482 C CA . PHE A 1 191 ? -20.885 -3.060 11.029 1.00 88.88 191 PHE A CA 1
ATOM 1483 C C . PHE A 1 191 ? -21.856 -2.326 11.948 1.00 88.88 191 PHE A C 1
ATOM 1485 O O . PHE A 1 191 ? -22.832 -2.908 12.417 1.00 88.88 191 PHE A O 1
ATOM 1492 N N . LYS A 1 192 ? -21.577 -1.053 12.241 1.00 87.62 192 LYS A N 1
ATOM 1493 C CA . LYS A 1 192 ? -22.426 -0.230 13.099 1.00 87.62 192 LYS A CA 1
ATOM 1494 C C . LYS A 1 192 ? -22.266 1.242 12.754 1.00 87.62 192 LYS A C 1
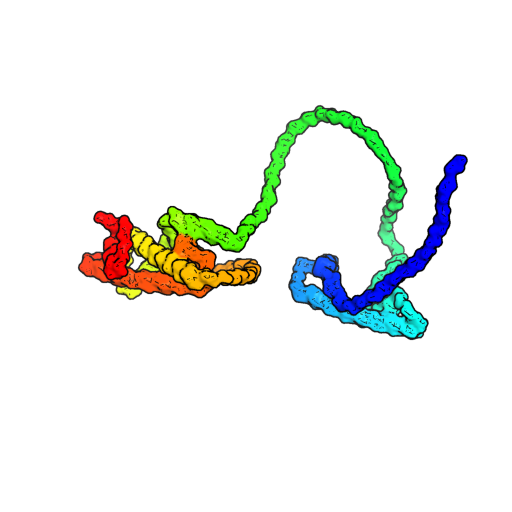ATOM 1496 O O . LYS A 1 192 ? -21.157 1.780 12.741 1.00 87.62 192 LYS A O 1
ATOM 1501 N N . THR A 1 193 ? -23.392 1.915 12.561 1.00 88.19 193 THR A N 1
ATOM 1502 C CA . THR A 1 193 ? -23.421 3.362 12.367 1.00 88.19 193 THR A CA 1
ATOM 1503 C C . THR A 1 193 ? -23.090 4.099 13.673 1.00 88.19 193 THR A C 1
ATOM 1505 O O . THR A 1 193 ? -23.353 3.615 14.775 1.00 88.19 193 THR A O 1
ATOM 1508 N N . ASP A 1 194 ? -22.493 5.287 13.558 1.00 86.00 194 ASP A N 1
ATOM 1509 C CA . ASP A 1 194 ? -22.223 6.216 14.670 1.00 86.00 194 ASP A CA 1
ATOM 1510 C C . ASP A 1 194 ? -21.221 5.749 15.744 1.00 86.00 194 ASP A C 1
ATOM 1512 O O . ASP A 1 194 ? -21.204 6.264 16.869 1.00 86.00 194 ASP A O 1
ATOM 1516 N N . LEU A 1 195 ? -20.317 4.830 15.398 1.00 89.06 195 LEU A N 1
ATOM 1517 C CA . LEU A 1 195 ? -19.188 4.483 16.262 1.00 89.06 195 LEU A CA 1
ATOM 1518 C C . LE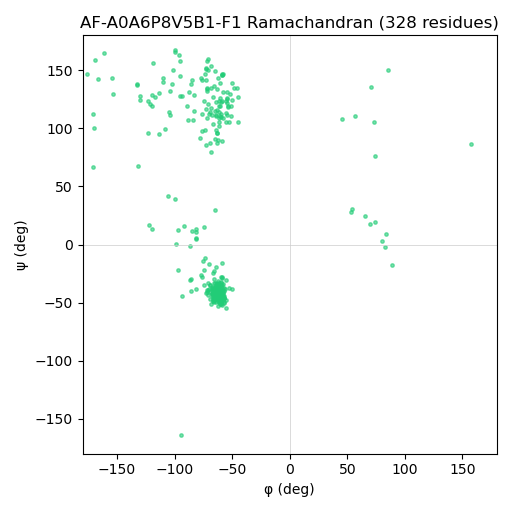U A 1 195 ? -18.126 5.587 16.310 1.00 89.06 195 LEU A C 1
ATOM 1520 O O . LEU A 1 195 ? -17.624 6.087 15.296 1.00 89.06 195 LEU A O 1
ATOM 1524 N N . ARG A 1 196 ? -17.702 5.926 17.528 1.00 92.75 196 ARG A N 1
ATOM 1525 C CA . ARG A 1 196 ? -16.566 6.816 17.779 1.00 92.75 196 ARG A CA 1
ATOM 1526 C C . ARG A 1 196 ? -15.313 5.983 18.013 1.00 92.75 196 ARG A C 1
ATOM 1528 O O . ARG A 1 196 ? -15.361 4.920 18.614 1.00 92.75 196 ARG A O 1
ATOM 1535 N N . PHE A 1 197 ? -14.171 6.492 17.569 1.00 93.31 197 PHE A N 1
ATOM 1536 C CA . PHE A 1 197 ? -12.875 5.849 17.783 1.00 93.31 197 PHE A CA 1
ATOM 1537 C C . PHE A 1 197 ? -11.975 6.785 18.567 1.00 93.31 197 PHE A C 1
ATOM 1539 O O . PHE A 1 197 ? -11.784 7.935 18.154 1.00 93.31 197 PHE A O 1
ATOM 1546 N N . GLN A 1 198 ? -11.396 6.278 19.653 1.00 94.81 198 GLN A N 1
ATOM 1547 C CA . GLN A 1 198 ? -10.302 6.952 20.337 1.00 94.81 198 GLN A CA 1
ATOM 1548 C C . GLN A 1 198 ? -9.071 7.014 19.418 1.00 94.81 198 GLN A C 1
ATOM 1550 O O . GLN A 1 198 ? -8.843 6.128 18.590 1.00 94.81 198 GLN A O 1
ATOM 1555 N N . SER A 1 199 ? -8.248 8.053 19.561 1.00 92.31 199 SER A N 1
ATOM 1556 C CA . SER A 1 199 ? -7.003 8.186 18.793 1.00 92.31 199 SER A CA 1
ATOM 1557 C C . SER A 1 199 ? -6.049 7.008 19.028 1.00 92.31 199 SER A C 1
ATOM 1559 O O . SER A 1 199 ? -5.456 6.510 18.072 1.00 92.31 199 SER A O 1
ATOM 1561 N N . SER A 1 200 ? -5.957 6.519 20.268 1.00 94.06 200 SER A N 1
ATOM 1562 C CA . SER A 1 200 ? -5.165 5.341 20.644 1.00 94.06 200 SER A CA 1
ATOM 1563 C C . SER A 1 200 ? -5.666 4.054 19.983 1.00 94.06 200 SER A C 1
ATOM 1565 O O . SER A 1 200 ? -4.850 3.258 19.536 1.00 94.06 200 SER A O 1
ATOM 1567 N N . ALA A 1 201 ? -6.982 3.876 19.822 1.00 94.31 201 ALA A N 1
ATOM 1568 C CA . ALA A 1 201 ? -7.554 2.722 19.124 1.00 94.31 201 ALA A CA 1
ATOM 1569 C C . ALA A 1 201 ? -7.170 2.705 17.635 1.00 94.31 201 ALA A C 1
ATOM 1571 O O . ALA A 1 201 ? -6.763 1.677 17.098 1.00 94.31 201 ALA A O 1
ATOM 1572 N N . VAL A 1 202 ? -7.233 3.864 16.968 1.00 94.44 202 VAL A N 1
ATOM 1573 C CA . VAL A 1 202 ? -6.806 3.988 15.561 1.00 94.44 202 VAL A CA 1
ATOM 1574 C C . VAL A 1 202 ? -5.303 3.739 15.418 1.00 94.44 202 VAL A C 1
ATOM 1576 O O . VAL A 1 202 ? -4.881 3.103 14.455 1.00 94.44 202 VAL A O 1
ATOM 1579 N N . MET A 1 203 ? -4.497 4.209 16.375 1.00 94.62 203 MET A N 1
ATOM 1580 C CA . MET A 1 203 ? -3.056 3.935 16.414 1.00 94.62 203 MET A CA 1
ATOM 1581 C C . MET A 1 203 ? -2.768 2.440 16.593 1.00 94.62 203 MET A C 1
ATOM 1583 O O . MET A 1 203 ? -1.984 1.895 15.822 1.00 94.62 203 MET A O 1
ATOM 1587 N N . ALA A 1 204 ? -3.462 1.763 17.511 1.00 94.75 204 ALA A N 1
ATOM 1588 C CA . ALA A 1 204 ? -3.330 0.323 17.729 1.00 94.75 204 ALA A CA 1
ATOM 1589 C C . ALA A 1 204 ? -3.686 -0.492 16.472 1.00 94.75 204 ALA A C 1
ATOM 1591 O O . ALA A 1 204 ? -2.958 -1.407 16.074 1.00 94.75 204 ALA A O 1
ATOM 1592 N N . LEU A 1 205 ? -4.776 -0.122 15.787 1.00 95.69 205 LEU A N 1
ATOM 1593 C CA . LEU A 1 205 ? -5.154 -0.718 14.502 1.00 95.69 205 LEU A CA 1
ATOM 1594 C C . LEU A 1 205 ? -4.087 -0.479 13.429 1.00 95.69 205 LEU A C 1
ATOM 1596 O O . LEU A 1 205 ? -3.816 -1.370 12.624 1.00 95.69 205 LEU A O 1
ATOM 1600 N N . GLN A 1 206 ? -3.467 0.703 13.408 1.00 95.19 206 GLN A N 1
ATOM 1601 C CA . GLN A 1 206 ? -2.423 1.011 12.436 1.00 95.19 206 GLN A CA 1
ATOM 1602 C C . GLN A 1 206 ? -1.148 0.207 12.696 1.00 95.19 206 GLN A C 1
ATOM 1604 O O . GLN A 1 206 ? -0.607 -0.384 11.763 1.00 95.19 206 GLN A O 1
ATOM 1609 N N . GLU A 1 207 ? -0.686 0.157 13.942 1.00 94.81 207 GLU A N 1
ATOM 1610 C CA . GLU A 1 207 ? 0.518 -0.580 14.329 1.00 94.81 207 GLU A CA 1
ATOM 1611 C C . GLU A 1 207 ? 0.378 -2.075 14.057 1.00 94.81 207 GLU A C 1
ATOM 1613 O O . GLU A 1 207 ? 1.226 -2.660 13.382 1.00 94.81 207 GLU A O 1
ATOM 1618 N N . SER A 1 208 ? -0.737 -2.676 14.477 1.00 94.00 208 SER A N 1
ATOM 1619 C CA . SER A 1 208 ? -1.024 -4.089 14.207 1.00 94.00 208 SER A CA 1
ATOM 1620 C C . SER A 1 208 ? -1.147 -4.397 12.710 1.00 94.00 208 SER A C 1
ATOM 1622 O O . SER A 1 208 ? -0.641 -5.421 12.251 1.00 94.00 208 SER A O 1
ATOM 1624 N N . SER A 1 209 ? -1.752 -3.501 11.925 1.00 95.25 209 SER A N 1
ATOM 1625 C CA . SER A 1 209 ? -1.862 -3.656 10.468 1.00 95.25 209 SER A CA 1
ATOM 1626 C C . SER A 1 209 ? -0.509 -3.580 9.766 1.00 95.25 209 SER A C 1
ATOM 1628 O O . SER A 1 209 ? -0.223 -4.380 8.874 1.00 95.25 209 SER A O 1
ATOM 1630 N N . GLU A 1 210 ? 0.337 -2.617 10.141 1.00 94.69 210 GLU A N 1
ATOM 1631 C CA . GLU A 1 210 ? 1.675 -2.497 9.565 1.00 94.69 210 GLU A CA 1
ATOM 1632 C C . GLU A 1 210 ? 2.558 -3.681 9.962 1.00 94.69 210 GLU A C 1
ATOM 1634 O O . GLU A 1 210 ? 3.239 -4.227 9.096 1.00 94.69 210 GLU A O 1
ATOM 1639 N N . ALA A 1 211 ? 2.494 -4.122 11.221 1.00 93.88 211 ALA A N 1
ATOM 1640 C CA . ALA A 1 211 ? 3.202 -5.307 11.694 1.00 93.88 211 ALA A CA 1
ATOM 1641 C C . ALA A 1 211 ? 2.762 -6.570 10.938 1.00 93.88 211 ALA A C 1
ATOM 1643 O O . ALA A 1 211 ? 3.609 -7.325 10.468 1.00 93.88 211 ALA A O 1
ATOM 1644 N N . TYR A 1 212 ? 1.454 -6.760 10.731 1.00 94.19 212 TYR A N 1
ATOM 1645 C CA . TYR A 1 212 ? 0.929 -7.894 9.968 1.00 94.19 212 TYR A CA 1
ATOM 1646 C C . TYR A 1 212 ? 1.451 -7.929 8.531 1.00 94.19 212 TYR A C 1
ATOM 1648 O O . TYR A 1 212 ? 1.946 -8.955 8.067 1.00 94.19 212 TYR A O 1
ATOM 1656 N N . LEU A 1 213 ? 1.360 -6.800 7.822 1.00 94.88 213 LEU A N 1
ATOM 1657 C CA . LEU A 1 213 ? 1.831 -6.722 6.442 1.00 94.88 213 LEU A CA 1
ATOM 1658 C C . LEU A 1 213 ? 3.349 -6.909 6.350 1.00 94.88 213 LEU A C 1
ATOM 1660 O O . LEU A 1 213 ? 3.823 -7.529 5.403 1.00 94.88 213 LEU A O 1
ATOM 1664 N N . VAL A 1 214 ? 4.114 -6.382 7.310 1.00 94.88 214 VAL A N 1
ATOM 1665 C CA . VAL A 1 214 ? 5.567 -6.592 7.372 1.00 94.88 214 VAL A CA 1
ATOM 1666 C C . VAL A 1 214 ? 5.891 -8.067 7.596 1.00 94.88 214 VAL A C 1
ATOM 1668 O O . VAL A 1 214 ? 6.684 -8.590 6.821 1.00 94.88 214 VAL A O 1
ATOM 1671 N N . GLY A 1 215 ? 5.231 -8.745 8.541 1.00 93.81 215 GLY A N 1
ATOM 1672 C CA . GLY A 1 215 ? 5.420 -10.181 8.786 1.00 93.81 215 GLY A CA 1
ATOM 1673 C C . GLY A 1 215 ? 5.146 -11.029 7.540 1.00 93.81 215 GLY A C 1
ATOM 1674 O O . GLY A 1 215 ? 5.993 -11.813 7.128 1.00 93.81 215 GLY A O 1
ATOM 1675 N N . LEU A 1 216 ? 4.046 -10.760 6.826 1.00 93.69 216 LEU A N 1
ATOM 1676 C CA . LEU A 1 216 ? 3.774 -11.412 5.535 1.00 93.69 216 LEU A CA 1
ATOM 1677 C C . LEU A 1 216 ? 4.901 -11.186 4.510 1.00 93.69 216 LEU A C 1
ATOM 1679 O O . LEU A 1 216 ? 5.256 -12.079 3.736 1.00 93.69 216 LEU A O 1
ATOM 1683 N N . PHE A 1 217 ? 5.474 -9.981 4.462 1.00 94.56 217 PHE A N 1
ATOM 1684 C CA . PHE A 1 217 ? 6.592 -9.692 3.564 1.00 94.56 217 PHE A CA 1
ATOM 1685 C C . PHE A 1 217 ? 7.897 -10.377 3.990 1.00 94.56 217 PHE A C 1
ATOM 1687 O O . PHE A 1 217 ? 8.673 -10.767 3.118 1.00 94.56 217 PHE A O 1
ATOM 1694 N N . GLU A 1 218 ? 8.129 -10.552 5.287 1.00 93.88 218 GLU A N 1
ATOM 1695 C CA . GLU A 1 218 ? 9.273 -11.297 5.817 1.00 93.88 218 GLU A CA 1
ATOM 1696 C C . GLU A 1 218 ? 9.165 -12.781 5.462 1.00 93.88 218 GLU A C 1
ATOM 1698 O O . GLU A 1 218 ? 10.095 -13.322 4.861 1.00 93.88 218 GLU A O 1
ATOM 1703 N N . ASP A 1 219 ? 8.004 -13.395 5.697 1.00 92.62 219 ASP A N 1
ATOM 1704 C CA . ASP A 1 219 ? 7.733 -14.795 5.356 1.00 92.62 219 ASP A CA 1
ATOM 1705 C C . ASP A 1 219 ? 7.895 -15.046 3.854 1.00 92.62 219 ASP A C 1
ATOM 1707 O O . ASP A 1 219 ? 8.608 -15.954 3.423 1.00 92.62 219 ASP A O 1
ATOM 1711 N N . THR A 1 220 ? 7.303 -14.185 3.019 1.00 90.38 220 THR A N 1
ATOM 1712 C CA . THR A 1 220 ? 7.458 -14.295 1.559 1.00 90.38 220 THR A CA 1
ATOM 1713 C C . THR A 1 220 ? 8.908 -14.117 1.116 1.00 90.38 220 THR A C 1
ATOM 1715 O O . THR A 1 220 ? 9.344 -14.777 0.169 1.00 90.38 220 THR A O 1
ATOM 1718 N N . ASN A 1 221 ? 9.679 -13.256 1.786 1.00 89.94 221 ASN A N 1
ATOM 1719 C CA . ASN A 1 221 ? 11.098 -13.086 1.506 1.00 89.94 221 ASN A CA 1
ATOM 1720 C C . ASN A 1 221 ? 11.910 -14.326 1.914 1.00 89.94 221 ASN A C 1
ATOM 1722 O O . ASN A 1 221 ? 12.768 -14.750 1.140 1.00 89.94 221 ASN A O 1
ATOM 1726 N N . LEU A 1 222 ? 11.617 -14.944 3.061 1.00 88.38 222 LEU A N 1
ATOM 1727 C CA . LEU A 1 222 ? 12.233 -16.205 3.483 1.00 88.38 222 LEU A CA 1
ATOM 1728 C C . LEU A 1 222 ? 11.928 -17.328 2.486 1.00 88.38 222 LEU A C 1
ATOM 1730 O O . LEU A 1 222 ? 12.854 -17.952 1.967 1.00 88.38 222 LEU A O 1
ATOM 1734 N N . CYS A 1 223 ? 10.659 -17.513 2.110 1.00 87.38 223 CYS A N 1
ATOM 1735 C CA . CYS A 1 223 ? 10.266 -18.482 1.085 1.00 87.38 223 CYS A CA 1
ATOM 1736 C C . CYS A 1 223 ? 10.964 -18.223 -0.256 1.00 87.38 223 CYS A C 1
ATOM 1738 O O . CYS A 1 223 ? 11.392 -19.162 -0.932 1.00 87.38 223 CYS A O 1
ATOM 1740 N N . ALA A 1 224 ? 11.093 -16.953 -0.652 1.00 84.88 224 ALA A N 1
ATOM 1741 C CA . ALA A 1 224 ? 11.789 -16.584 -1.875 1.00 84.88 224 ALA A CA 1
ATOM 1742 C C . ALA A 1 224 ? 13.279 -16.933 -1.795 1.00 84.88 224 ALA A C 1
ATOM 1744 O O . ALA A 1 224 ? 13.798 -17.517 -2.738 1.00 84.88 224 ALA A O 1
ATOM 1745 N N . ILE A 1 225 ? 13.966 -16.626 -0.691 1.00 83.31 225 ILE A N 1
ATOM 1746 C CA . ILE A 1 225 ? 15.382 -16.973 -0.504 1.00 83.31 225 ILE A CA 1
ATOM 1747 C C . ILE A 1 225 ? 15.568 -18.496 -0.514 1.00 83.31 225 ILE A C 1
ATOM 1749 O O . ILE A 1 225 ? 16.444 -18.984 -1.226 1.00 83.31 225 ILE A O 1
ATOM 1753 N N . HIS A 1 226 ? 14.711 -19.244 0.189 1.00 75.94 226 HIS A N 1
ATOM 1754 C CA . HIS A 1 226 ? 14.780 -20.706 0.275 1.00 75.94 226 HIS A CA 1
ATOM 1755 C C . HIS A 1 226 ? 14.566 -21.396 -1.081 1.00 75.94 226 HIS A C 1
ATOM 1757 O O . HIS A 1 226 ? 15.282 -22.337 -1.408 1.00 75.94 226 HIS A O 1
ATOM 1763 N N . LYS A 1 227 ? 13.641 -20.906 -1.921 1.00 62.88 227 LYS A N 1
ATOM 1764 C CA . LYS A 1 227 ? 13.445 -21.435 -3.286 1.00 62.88 227 LYS A CA 1
ATOM 1765 C C . LYS A 1 227 ? 14.534 -21.005 -4.284 1.00 62.88 227 LYS A C 1
ATOM 1767 O O . LYS A 1 227 ? 14.610 -21.569 -5.373 1.00 62.88 227 LYS A O 1
ATOM 1772 N N . MET A 1 228 ? 15.361 -20.005 -3.968 1.00 52.06 228 MET A N 1
ATOM 1773 C CA . MET A 1 228 ? 16.239 -19.317 -4.930 1.00 52.06 228 MET A CA 1
ATOM 1774 C C . MET A 1 228 ? 17.731 -19.675 -4.814 1.00 52.06 228 MET A C 1
ATOM 1776 O O . MET A 1 228 ? 18.587 -18.820 -5.059 1.00 52.06 228 MET A O 1
ATOM 1780 N N . SER A 1 229 ? 18.078 -20.954 -4.613 1.00 50.78 229 SER A N 1
ATOM 1781 C CA . SER A 1 229 ? 19.398 -21.429 -5.087 1.00 50.78 229 SER A CA 1
ATOM 1782 C C . SER A 1 229 ? 19.558 -21.236 -6.616 1.00 50.78 229 SER A C 1
ATOM 1784 O O . SER A 1 229 ? 20.670 -21.187 -7.140 1.00 50.78 229 SER A O 1
ATOM 1786 N N . GLY A 1 230 ? 18.454 -20.998 -7.342 1.00 47.38 230 GLY A N 1
ATOM 1787 C CA . GLY A 1 230 ? 18.424 -20.562 -8.738 1.00 47.38 230 GLY A CA 1
ATOM 1788 C C . GLY A 1 230 ? 18.572 -19.044 -8.922 1.00 47.38 230 GLY A C 1
ATOM 1789 O O . GLY A 1 230 ? 17.647 -18.257 -8.719 1.00 47.38 230 GLY A O 1
ATOM 1790 N N . ARG A 1 231 ? 19.740 -18.614 -9.400 1.00 49.41 231 ARG A N 1
ATOM 1791 C CA . ARG A 1 231 ? 20.073 -17.228 -9.767 1.00 49.41 231 ARG A CA 1
ATOM 1792 C C . ARG A 1 231 ? 19.236 -16.728 -10.959 1.00 49.41 231 ARG A C 1
ATOM 1794 O O . ARG A 1 231 ? 19.646 -16.833 -12.112 1.00 49.41 231 ARG A O 1
ATOM 1801 N N . GLY A 1 232 ? 18.082 -16.116 -10.692 1.00 52.19 232 GLY A N 1
ATOM 1802 C CA . GLY A 1 232 ? 17.238 -15.504 -11.727 1.00 52.19 232 GLY A CA 1
ATOM 1803 C C . GLY A 1 232 ? 17.930 -14.358 -12.488 1.00 52.19 232 GLY A C 1
ATOM 1804 O O . GLY A 1 232 ? 18.362 -13.361 -11.896 1.00 52.19 232 GLY A O 1
ATOM 1805 N N . LYS A 1 233 ? 18.016 -14.474 -13.824 1.00 54.16 233 LYS A N 1
ATOM 1806 C CA . LYS A 1 233 ? 18.557 -13.437 -14.724 1.00 54.16 233 LYS A CA 1
ATOM 1807 C C . LYS A 1 233 ? 17.687 -12.176 -14.668 1.00 54.16 233 LYS A C 1
ATOM 1809 O O . LYS A 1 233 ? 16.490 -12.196 -14.936 1.00 54.16 233 LYS A O 1
ATOM 1814 N N . GLY A 1 234 ? 18.308 -11.049 -14.322 1.00 49.22 234 GLY A N 1
ATOM 1815 C CA . GLY A 1 234 ? 17.637 -9.755 -14.238 1.00 49.22 234 GLY A CA 1
ATOM 1816 C C . GLY A 1 234 ? 17.136 -9.280 -15.602 1.00 49.22 234 GLY A C 1
ATOM 1817 O O . GLY A 1 234 ? 17.936 -8.956 -16.475 1.00 49.22 234 GLY A O 1
ATOM 1818 N N . GLY A 1 235 ? 15.816 -9.178 -15.758 1.00 48.62 235 GLY A N 1
ATOM 1819 C CA . GLY A 1 235 ? 15.200 -8.562 -16.931 1.00 48.62 235 GLY A CA 1
ATOM 1820 C C . GLY A 1 235 ? 15.667 -7.114 -17.126 1.00 48.62 235 GLY A C 1
ATOM 1821 O O . GLY A 1 235 ? 15.668 -6.305 -16.189 1.00 48.62 235 GLY A O 1
ATOM 1822 N N . LYS A 1 236 ? 16.072 -6.786 -18.359 1.00 48.28 236 LYS A N 1
ATOM 1823 C CA . LYS A 1 236 ? 16.371 -5.419 -18.805 1.00 48.28 236 LYS A CA 1
ATOM 1824 C C . LYS A 1 236 ? 15.091 -4.591 -18.684 1.00 48.28 236 LYS A C 1
ATOM 1826 O O . LYS A 1 236 ? 14.141 -4.785 -19.432 1.00 48.28 236 LYS A O 1
ATOM 1831 N N . GLY A 1 237 ? 15.059 -3.680 -17.714 1.00 47.53 237 GLY A N 1
ATOM 1832 C CA . GLY A 1 237 ? 13.932 -2.771 -17.533 1.00 47.53 237 GLY A CA 1
ATOM 1833 C C . GLY A 1 237 ? 13.742 -1.898 -18.770 1.00 47.53 237 GLY A C 1
ATOM 1834 O O . GLY A 1 237 ? 14.638 -1.129 -19.121 1.00 47.53 237 GLY A O 1
ATOM 1835 N N . LEU A 1 238 ? 12.572 -2.008 -19.400 1.00 48.59 238 LEU A N 1
ATOM 1836 C CA . LEU A 1 238 ? 12.111 -1.080 -20.427 1.00 48.59 238 LEU A CA 1
ATOM 1837 C C . LEU A 1 238 ? 12.158 0.344 -19.851 1.00 48.59 238 LEU A C 1
ATOM 1839 O O . LEU A 1 238 ? 11.670 0.612 -18.748 1.00 48.59 238 LEU A O 1
ATOM 1843 N N . GLY A 1 239 ? 12.836 1.242 -20.565 1.00 48.06 239 GLY A N 1
ATOM 1844 C CA . GLY A 1 239 ? 13.005 2.633 -20.164 1.00 48.06 239 GLY A CA 1
ATOM 1845 C C . GLY A 1 239 ? 11.648 3.288 -19.927 1.00 48.06 239 GLY A C 1
ATOM 1846 O O . GLY A 1 239 ? 10.791 3.291 -20.805 1.00 48.06 239 GLY A O 1
ATOM 1847 N N . LYS A 1 240 ? 11.443 3.833 -18.725 1.00 50.03 240 LYS A N 1
ATOM 1848 C CA . LYS A 1 240 ? 10.206 4.532 -18.374 1.00 50.03 240 LYS A CA 1
ATOM 1849 C C . LYS A 1 240 ? 10.049 5.780 -19.247 1.00 50.03 240 LYS A C 1
ATOM 1851 O O . LYS A 1 240 ? 10.775 6.754 -19.057 1.00 50.03 240 LYS A O 1
ATOM 1856 N N . GLY A 1 241 ? 9.073 5.750 -20.154 1.00 47.72 241 GLY A N 1
ATOM 1857 C CA . GLY A 1 241 ? 8.411 6.955 -20.645 1.00 47.72 241 GLY A CA 1
ATOM 1858 C C . GLY A 1 241 ? 7.791 7.717 -19.469 1.00 47.72 241 GLY A C 1
ATOM 1859 O O . GLY A 1 241 ? 7.415 7.115 -18.460 1.00 47.72 241 GLY A O 1
ATOM 1860 N N . GLY A 1 242 ? 7.775 9.047 -19.570 1.00 46.91 242 GLY A N 1
ATOM 1861 C CA . GLY A 1 242 ? 7.369 9.955 -18.498 1.00 46.91 242 GLY A CA 1
ATOM 1862 C C . GLY A 1 242 ? 6.042 9.556 -17.852 1.00 46.91 242 GLY A C 1
ATOM 1863 O O . GLY A 1 242 ? 5.076 9.228 -18.536 1.00 46.91 242 GLY A O 1
ATOM 1864 N N . ALA A 1 243 ? 6.009 9.582 -16.519 1.00 50.28 243 ALA A N 1
ATOM 1865 C CA . ALA A 1 243 ? 4.795 9.339 -15.758 1.00 50.28 243 ALA A CA 1
ATOM 1866 C C . ALA A 1 243 ? 3.735 10.378 -16.156 1.00 50.28 243 ALA A C 1
ATOM 1868 O O . ALA A 1 243 ? 3.873 11.561 -15.837 1.00 50.28 243 ALA A O 1
ATOM 1869 N N . LYS A 1 244 ? 2.680 9.941 -16.855 1.00 58.28 244 LYS A N 1
ATOM 1870 C CA . LYS A 1 244 ? 1.478 10.754 -17.050 1.00 58.28 244 LYS A CA 1
ATOM 1871 C C . LYS A 1 244 ? 0.890 11.053 -15.671 1.00 58.28 244 LYS A C 1
ATOM 1873 O O . LYS A 1 244 ? 0.656 10.145 -14.871 1.00 58.28 244 LYS A O 1
ATOM 1878 N N . ARG A 1 245 ? 0.677 12.338 -15.380 1.00 50.41 245 ARG A N 1
ATOM 1879 C CA . ARG A 1 245 ? -0.126 12.766 -14.231 1.00 50.41 245 ARG A CA 1
ATOM 1880 C C . ARG A 1 245 ? -1.553 12.281 -14.468 1.00 50.41 245 ARG A C 1
ATOM 1882 O O . ARG A 1 245 ? -2.223 12.774 -15.367 1.00 50.41 245 ARG A O 1
ATOM 1889 N N . HIS A 1 246 ? -1.999 11.315 -13.674 1.00 43.28 246 HIS A N 1
ATOM 1890 C CA . HIS A 1 246 ? -3.409 10.953 -13.620 1.00 43.28 246 HIS A CA 1
ATOM 1891 C C . HIS A 1 246 ? -4.193 12.061 -12.904 1.00 43.28 246 HIS A C 1
ATOM 1893 O O . HIS A 1 246 ? -3.756 12.564 -11.863 1.00 43.28 246 HIS A O 1
ATOM 1899 N N . ARG A 1 247 ? -5.340 12.441 -13.481 1.00 48.53 247 ARG A N 1
ATOM 1900 C CA . ARG A 1 247 ? -6.334 13.328 -12.863 1.00 48.53 247 ARG A CA 1
ATOM 1901 C C . ARG A 1 247 ? -6.871 12.659 -11.591 1.00 48.53 247 ARG A C 1
ATOM 1903 O O . ARG A 1 247 ? -6.971 11.434 -11.540 1.00 48.53 247 ARG A O 1
ATOM 1910 N N . LYS A 1 248 ? -7.139 13.448 -10.544 1.00 51.25 248 LYS A N 1
ATOM 1911 C CA . LYS A 1 248 ? -7.673 12.948 -9.267 1.00 51.25 248 LYS A CA 1
ATOM 1912 C C . LYS A 1 248 ? -9.041 12.308 -9.519 1.00 51.25 248 LYS A C 1
ATOM 1914 O O . LYS A 1 248 ? -10.009 13.019 -9.747 1.00 51.25 248 LYS A O 1
ATOM 1919 N N . VAL A 1 249 ? -9.078 10.982 -9.495 1.00 49.44 249 VAL A N 1
ATOM 1920 C CA . VAL A 1 249 ? -10.306 10.192 -9.370 1.00 49.44 249 VAL A CA 1
ATOM 1921 C C . VAL A 1 249 ? -10.731 10.239 -7.900 1.00 49.44 249 VAL A C 1
ATOM 1923 O O . VAL A 1 249 ? -9.859 10.273 -7.020 1.00 49.44 249 VAL A O 1
ATOM 1926 N N . LEU A 1 250 ? -12.040 10.291 -7.648 1.00 47.38 250 LEU A N 1
ATOM 1927 C CA . LEU A 1 250 ? -12.629 10.088 -6.324 1.00 47.38 250 LEU A CA 1
ATOM 1928 C C . LEU A 1 250 ? -12.107 8.738 -5.804 1.00 47.38 250 LEU A C 1
ATOM 1930 O O . LEU A 1 250 ? -12.220 7.731 -6.493 1.00 47.38 250 LEU A O 1
ATOM 1934 N N . ARG A 1 251 ? -11.376 8.742 -4.689 1.00 52.12 251 ARG A N 1
ATOM 1935 C CA . ARG A 1 251 ? -10.668 7.544 -4.223 1.00 52.12 251 ARG A CA 1
ATOM 1936 C C . ARG A 1 251 ? -11.539 6.798 -3.231 1.00 52.12 251 ARG A C 1
ATOM 1938 O O . ARG A 1 251 ? -11.865 7.387 -2.205 1.00 52.12 251 ARG A O 1
ATOM 1945 N N . ASP A 1 252 ? -11.742 5.508 -3.464 1.00 59.16 252 ASP A N 1
ATOM 1946 C CA . ASP A 1 252 ? -12.038 4.549 -2.397 1.00 59.16 252 ASP A CA 1
ATOM 1947 C C . ASP A 1 252 ? -10.987 4.721 -1.289 1.00 59.16 252 ASP A C 1
ATOM 1949 O O . ASP A 1 252 ? -9.793 4.913 -1.592 1.00 59.16 252 ASP A O 1
ATOM 1953 N N . ASN A 1 253 ? -11.363 4.669 -0.005 1.00 74.44 253 ASN A N 1
ATOM 1954 C CA . ASN A 1 253 ? -10.378 4.971 1.041 1.00 74.44 253 ASN A CA 1
ATOM 1955 C C . ASN A 1 253 ? -9.257 3.919 1.091 1.00 74.44 253 ASN A C 1
ATOM 1957 O O . ASN A 1 253 ? -8.125 4.259 1.452 1.00 74.44 253 ASN A O 1
ATOM 1961 N N . ILE A 1 254 ? -9.496 2.697 0.592 1.00 80.88 254 ILE A N 1
ATOM 1962 C CA . ILE A 1 254 ? -8.460 1.664 0.432 1.00 80.88 254 ILE A CA 1
ATOM 1963 C C . ILE A 1 254 ? -7.363 2.083 -0.566 1.00 80.88 254 ILE A C 1
ATOM 1965 O O . ILE A 1 254 ? -6.175 1.823 -0.353 1.00 80.88 254 ILE A O 1
ATOM 1969 N N . GLN A 1 255 ? -7.705 2.852 -1.609 1.00 82.81 255 GLN A N 1
ATOM 1970 C CA . GLN A 1 255 ? -6.727 3.442 -2.535 1.00 82.81 255 GLN A CA 1
ATOM 1971 C C . GLN A 1 255 ? -5.964 4.624 -1.908 1.00 82.81 255 GLN A C 1
ATOM 1973 O O . GLN A 1 255 ? -4.926 5.061 -2.427 1.00 82.81 255 GLN A O 1
ATOM 1978 N N . GLY A 1 256 ? -6.420 5.111 -0.749 1.00 84.19 256 GLY A N 1
ATOM 1979 C CA . GLY A 1 256 ? -5.658 5.971 0.157 1.00 84.19 256 GLY A CA 1
ATOM 1980 C C . GLY A 1 256 ? -4.358 5.318 0.640 1.00 84.19 256 GLY A C 1
ATOM 1981 O O . GLY A 1 256 ? -3.354 6.018 0.833 1.00 84.19 256 GLY A O 1
ATOM 1982 N N . ILE A 1 257 ? -4.315 3.983 0.712 1.00 89.69 257 ILE A N 1
ATOM 1983 C CA . ILE A 1 257 ? -3.092 3.206 0.921 1.00 89.69 257 ILE A CA 1
ATOM 1984 C C . ILE A 1 257 ? -2.322 3.142 -0.402 1.00 89.69 257 ILE A C 1
ATOM 1986 O O . ILE A 1 257 ? -2.550 2.326 -1.299 1.00 89.69 257 ILE A O 1
ATOM 1990 N N . THR A 1 258 ? -1.425 4.111 -0.570 1.00 91.56 258 THR A N 1
ATOM 1991 C CA . THR A 1 258 ? -0.721 4.331 -1.839 1.00 91.56 258 THR A CA 1
ATOM 1992 C C . THR A 1 258 ? 0.338 3.255 -2.134 1.00 91.56 258 THR A C 1
ATOM 1994 O O . THR A 1 258 ? 0.992 2.748 -1.223 1.00 91.56 258 THR A O 1
ATOM 1997 N N . LYS A 1 259 ? 0.626 2.993 -3.421 1.00 92.81 259 LYS A N 1
ATOM 1998 C CA . LYS A 1 259 ? 1.716 2.082 -3.847 1.00 92.81 259 LYS A CA 1
ATOM 1999 C C . LYS A 1 259 ? 3.078 2.375 -3.184 1.00 92.81 259 LYS A C 1
ATOM 2001 O O . LYS A 1 259 ? 3.792 1.426 -2.870 1.00 92.81 259 LYS A O 1
ATOM 2006 N N . PRO A 1 260 ? 3.489 3.643 -2.959 1.00 92.94 260 PRO A N 1
ATOM 2007 C CA . PRO A 1 260 ? 4.690 3.942 -2.183 1.00 92.94 260 PRO A CA 1
ATOM 2008 C C . PRO A 1 260 ? 4.630 3.483 -0.723 1.00 92.94 260 PRO A C 1
ATOM 2010 O O . PRO A 1 260 ? 5.663 3.066 -0.220 1.00 92.94 260 PRO A O 1
ATOM 2013 N N . ALA A 1 261 ? 3.473 3.544 -0.053 1.00 93.12 261 ALA A N 1
ATOM 2014 C CA . ALA A 1 261 ? 3.331 3.060 1.324 1.00 93.12 261 ALA A CA 1
ATOM 2015 C C . ALA A 1 261 ? 3.528 1.540 1.391 1.00 93.12 261 ALA A C 1
ATOM 2017 O O . ALA A 1 261 ? 4.401 1.079 2.117 1.00 93.12 261 ALA A O 1
ATOM 2018 N N . ILE A 1 262 ? 2.843 0.794 0.518 1.00 94.94 262 ILE A N 1
ATOM 2019 C CA . ILE A 1 262 ? 3.020 -0.662 0.378 1.00 94.94 262 ILE A CA 1
ATOM 2020 C C . ILE A 1 262 ? 4.473 -1.002 0.038 1.00 94.94 262 ILE A C 1
ATOM 2022 O O . ILE A 1 262 ? 5.058 -1.912 0.610 1.00 94.94 262 ILE A O 1
ATOM 2026 N N . ARG A 1 263 ? 5.105 -0.228 -0.857 1.00 95.69 263 ARG A N 1
ATOM 2027 C CA . ARG A 1 263 ? 6.527 -0.413 -1.163 1.00 95.69 263 ARG A CA 1
ATOM 2028 C C . ARG A 1 263 ? 7.387 -0.243 0.087 1.00 95.69 263 ARG A C 1
ATOM 2030 O O . ARG A 1 263 ? 8.269 -1.063 0.271 1.00 95.69 263 ARG A O 1
ATOM 2037 N N . ARG A 1 264 ? 7.170 0.787 0.911 1.00 95.25 264 ARG A N 1
ATOM 2038 C CA . ARG A 1 264 ? 7.943 0.982 2.149 1.00 95.25 264 ARG A CA 1
ATOM 2039 C C . ARG A 1 264 ? 7.766 -0.192 3.115 1.00 95.25 264 ARG A C 1
ATOM 2041 O O . ARG A 1 264 ? 8.771 -0.681 3.611 1.00 95.25 264 ARG A O 1
ATOM 2048 N N . LEU A 1 265 ? 6.539 -0.682 3.300 1.00 95.00 265 LEU A N 1
ATOM 2049 C CA . LEU A 1 265 ? 6.257 -1.861 4.134 1.00 95.00 265 LEU A CA 1
ATOM 2050 C C . LEU A 1 265 ? 6.984 -3.106 3.618 1.00 95.00 265 LEU A C 1
ATOM 2052 O O . LEU A 1 265 ? 7.722 -3.746 4.354 1.00 95.00 265 LEU A O 1
ATOM 2056 N N . ALA A 1 266 ? 6.890 -3.374 2.318 1.00 95.00 266 ALA A N 1
ATOM 2057 C CA . ALA A 1 266 ? 7.605 -4.480 1.692 1.00 95.00 266 ALA A CA 1
ATOM 2058 C C . ALA A 1 266 ? 9.134 -4.330 1.800 1.00 95.00 266 ALA A C 1
ATOM 2060 O O . ALA A 1 266 ? 9.842 -5.316 1.966 1.00 95.00 266 ALA A O 1
ATOM 2061 N N . ARG A 1 267 ? 9.671 -3.101 1.739 1.00 95.88 267 ARG A N 1
ATOM 2062 C CA . ARG A 1 267 ? 11.097 -2.852 2.014 1.00 95.88 267 ARG A CA 1
ATOM 2063 C C . ARG A 1 267 ? 11.456 -3.159 3.467 1.00 95.88 267 ARG A C 1
ATOM 2065 O O . ARG A 1 267 ? 12.553 -3.657 3.684 1.00 95.88 267 ARG A O 1
ATOM 2072 N N . ARG A 1 268 ? 10.582 -2.863 4.434 1.00 95.12 268 ARG A N 1
ATOM 2073 C CA . ARG A 1 268 ? 10.799 -3.227 5.842 1.00 95.12 268 ARG A CA 1
ATOM 2074 C C . ARG A 1 268 ? 10.879 -4.749 5.996 1.00 95.12 268 ARG A C 1
ATOM 2076 O O . ARG A 1 268 ? 11.864 -5.221 6.545 1.00 95.12 268 ARG A O 1
ATOM 2083 N N . GLY A 1 269 ? 9.985 -5.496 5.346 1.00 92.69 269 GLY A N 1
ATOM 2084 C CA . GLY A 1 269 ? 10.051 -6.964 5.285 1.00 92.69 269 GLY A CA 1
ATOM 2085 C C . GLY A 1 269 ? 11.135 -7.551 4.362 1.00 92.69 269 GLY A C 1
ATOM 2086 O O . GLY A 1 269 ? 11.072 -8.712 3.981 1.00 92.69 269 GLY A O 1
ATOM 2087 N N . GLY A 1 270 ? 12.127 -6.762 3.925 1.00 92.44 270 GLY A N 1
ATOM 2088 C CA . GLY A 1 270 ? 13.274 -7.260 3.148 1.00 92.44 270 GLY A CA 1
ATOM 2089 C C . GLY A 1 270 ? 13.049 -7.436 1.639 1.00 92.44 270 GLY A C 1
ATOM 2090 O O . GLY A 1 270 ? 13.987 -7.727 0.892 1.00 92.44 270 GLY A O 1
ATOM 2091 N N . VAL A 1 271 ? 11.846 -7.176 1.127 1.00 92.25 271 VAL A N 1
ATOM 2092 C CA . VAL A 1 271 ? 11.499 -7.435 -0.274 1.00 92.25 271 VAL A CA 1
ATOM 2093 C C . VAL A 1 271 ? 12.178 -6.433 -1.216 1.00 92.25 271 VAL A C 1
ATOM 2095 O O . VAL A 1 271 ? 11.902 -5.226 -1.227 1.00 92.25 271 VAL A O 1
ATOM 2098 N N . LYS A 1 272 ? 13.055 -6.930 -2.103 1.00 91.25 272 LYS A N 1
ATOM 2099 C CA . LYS A 1 272 ? 13.795 -6.109 -3.089 1.00 91.25 272 LYS A CA 1
ATOM 2100 C C . LYS A 1 272 ? 13.029 -5.844 -4.390 1.00 91.25 272 LYS A C 1
ATOM 2102 O O . LYS A 1 272 ? 13.213 -4.784 -5.009 1.00 91.25 272 LYS A O 1
ATOM 2107 N N . ARG A 1 273 ? 12.152 -6.744 -4.826 1.00 90.06 273 ARG A N 1
ATOM 2108 C CA . ARG A 1 273 ? 11.348 -6.590 -6.052 1.00 90.06 273 ARG A CA 1
ATOM 2109 C C . ARG A 1 273 ? 9.902 -6.940 -5.748 1.00 90.06 273 ARG A C 1
ATOM 2111 O O . ARG A 1 273 ? 9.657 -7.891 -5.033 1.00 90.06 273 ARG A O 1
ATOM 2118 N N . ILE A 1 274 ? 8.979 -6.155 -6.289 1.00 90.06 274 ILE A N 1
ATOM 2119 C CA . ILE A 1 274 ? 7.542 -6.311 -6.052 1.00 90.06 274 ILE A CA 1
ATOM 2120 C C . ILE A 1 274 ? 6.872 -6.315 -7.421 1.00 90.06 274 ILE A C 1
ATOM 2122 O O . ILE A 1 274 ? 7.146 -5.414 -8.226 1.00 90.06 274 ILE A O 1
ATOM 2126 N N . SER A 1 275 ? 6.048 -7.328 -7.684 1.00 90.62 275 SER A N 1
ATOM 2127 C CA . SER A 1 275 ? 5.235 -7.403 -8.901 1.00 90.62 275 SER A CA 1
ATOM 2128 C C . SER A 1 275 ? 4.101 -6.368 -8.868 1.00 90.62 275 SER A C 1
ATOM 2130 O O . SER A 1 275 ? 3.745 -5.841 -7.817 1.00 90.62 275 SER A O 1
ATOM 2132 N N . GLY A 1 276 ? 3.550 -6.031 -10.035 1.00 89.06 276 GLY A N 1
ATOM 2133 C CA . GLY A 1 276 ? 2.461 -5.058 -10.156 1.00 89.06 276 GLY A CA 1
ATOM 2134 C C . GLY A 1 276 ? 1.151 -5.506 -9.499 1.00 89.06 276 GLY A C 1
ATOM 2135 O O . GLY A 1 276 ? 0.412 -4.648 -9.020 1.00 89.06 276 GLY A O 1
ATOM 2136 N N . LEU A 1 277 ? 0.899 -6.816 -9.450 1.00 90.19 277 LEU A N 1
ATOM 2137 C CA . LEU A 1 277 ? -0.337 -7.410 -8.923 1.00 90.19 277 LEU A CA 1
ATOM 2138 C C . LEU A 1 277 ? -0.400 -7.363 -7.388 1.00 90.19 277 LEU A C 1
ATOM 2140 O O . LEU A 1 277 ? -1.434 -7.021 -6.822 1.00 90.19 277 LEU A O 1
ATOM 2144 N N . ILE A 1 278 ? 0.756 -7.521 -6.732 1.00 92.56 278 ILE A N 1
ATOM 2145 C CA . ILE A 1 278 ? 0.890 -7.514 -5.266 1.00 92.56 278 ILE A CA 1
ATOM 2146 C C . ILE A 1 278 ? 0.311 -6.244 -4.632 1.00 92.56 278 ILE A C 1
ATOM 2148 O O . ILE A 1 278 ? -0.159 -6.277 -3.502 1.00 92.56 278 ILE A O 1
ATOM 2152 N N . TYR A 1 279 ? 0.334 -5.100 -5.327 1.00 92.88 279 TYR A N 1
ATOM 2153 C CA . TYR A 1 279 ? -0.208 -3.858 -4.766 1.00 92.88 279 TYR A CA 1
ATOM 2154 C C . TYR A 1 279 ? -1.708 -3.924 -4.488 1.00 92.88 279 TYR A C 1
ATOM 2156 O O . TYR A 1 279 ? -2.156 -3.265 -3.554 1.00 92.88 279 TYR A O 1
ATOM 2164 N N . GLU A 1 280 ? -2.469 -4.644 -5.309 1.00 90.69 280 GLU A N 1
ATOM 2165 C CA . GLU A 1 280 ? -3.911 -4.767 -5.110 1.00 90.69 280 GLU A CA 1
ATOM 2166 C C . GLU A 1 280 ? -4.228 -5.896 -4.133 1.00 90.69 280 GLU A C 1
ATOM 2168 O O . GLU A 1 280 ? -4.997 -5.699 -3.200 1.00 90.69 280 GLU A O 1
ATOM 2173 N N . GLU A 1 281 ? -3.510 -7.014 -4.233 1.00 92.94 281 GLU A N 1
ATOM 2174 C CA . GLU A 1 281 ? -3.616 -8.119 -3.273 1.00 92.94 281 GLU A CA 1
ATOM 2175 C C . GLU A 1 281 ? -3.305 -7.666 -1.841 1.00 92.94 281 GLU A C 1
ATOM 2177 O O . GLU A 1 281 ? -4.068 -7.949 -0.924 1.00 92.94 281 GLU A O 1
ATOM 2182 N N . THR A 1 282 ? -2.247 -6.868 -1.639 1.00 94.75 282 THR A N 1
ATOM 2183 C CA . THR A 1 282 ? -1.894 -6.335 -0.306 1.00 94.75 282 THR A CA 1
ATOM 2184 C C . THR A 1 282 ? -3.029 -5.487 0.279 1.00 94.75 282 THR A C 1
ATOM 2186 O O . THR A 1 282 ? -3.222 -5.460 1.491 1.00 94.75 282 THR A O 1
ATOM 2189 N N . ARG A 1 283 ? -3.789 -4.777 -0.565 1.00 94.31 283 ARG A N 1
ATOM 2190 C CA . ARG A 1 283 ? -4.946 -3.991 -0.118 1.00 94.31 283 ARG A CA 1
ATOM 2191 C C . ARG A 1 283 ? -6.119 -4.874 0.259 1.00 94.31 283 ARG A C 1
ATOM 2193 O O . ARG A 1 283 ? -6.732 -4.604 1.283 1.00 94.31 283 ARG A O 1
ATOM 2200 N N . GLY A 1 284 ? -6.386 -5.919 -0.523 1.00 93.81 284 GLY A N 1
ATOM 2201 C CA . GLY A 1 284 ? -7.380 -6.932 -0.174 1.00 93.81 284 GLY A CA 1
ATOM 2202 C C . GLY A 1 284 ? -7.063 -7.578 1.174 1.00 93.81 284 GLY A C 1
ATOM 2203 O O . GLY A 1 284 ? -7.899 -7.567 2.070 1.00 93.81 284 GLY A O 1
ATOM 2204 N N . VAL A 1 285 ? -5.817 -8.021 1.366 1.00 94.69 285 VAL A N 1
ATOM 2205 C CA . VAL A 1 285 ? -5.343 -8.614 2.629 1.00 94.69 285 VAL A CA 1
ATOM 2206 C C . VAL A 1 285 ? -5.475 -7.639 3.802 1.00 94.69 285 VAL A C 1
ATOM 2208 O O . VAL A 1 285 ? -5.950 -8.021 4.869 1.00 94.69 285 VAL A O 1
ATOM 2211 N N . LEU A 1 286 ? -5.103 -6.369 3.609 1.00 95.06 286 LEU A N 1
ATOM 2212 C CA . LEU A 1 286 ? -5.276 -5.337 4.631 1.00 95.06 286 LEU A CA 1
ATOM 2213 C C . LEU A 1 286 ? -6.753 -5.119 4.979 1.00 95.06 286 LEU A C 1
ATOM 2215 O O . LEU A 1 286 ? -7.078 -4.968 6.153 1.00 95.06 286 LEU A O 1
ATOM 2219 N N . LYS A 1 287 ? -7.636 -5.099 3.975 1.00 93.94 287 LYS A N 1
ATOM 2220 C CA . LYS A 1 287 ? -9.073 -4.908 4.176 1.00 93.94 287 LYS A CA 1
ATOM 2221 C C . LYS A 1 287 ? -9.669 -6.063 4.978 1.00 93.94 287 LYS A C 1
ATOM 2223 O O . LYS A 1 287 ? -10.288 -5.806 5.999 1.00 93.94 287 LYS A O 1
ATOM 2228 N N . VAL A 1 288 ? -9.392 -7.307 4.586 1.00 94.88 288 VAL A N 1
ATOM 2229 C CA . VAL A 1 288 ? -9.868 -8.512 5.291 1.00 94.88 288 VAL A CA 1
ATOM 2230 C C . VAL A 1 288 ? -9.357 -8.551 6.732 1.00 94.88 288 VAL A C 1
ATOM 2232 O O . VAL A 1 288 ? -10.112 -8.845 7.655 1.00 94.88 288 VAL A O 1
ATOM 2235 N N . PHE A 1 289 ? -8.082 -8.213 6.949 1.00 95.44 289 PHE A N 1
ATOM 2236 C CA . PHE A 1 289 ? -7.528 -8.127 8.298 1.00 95.44 289 PHE A CA 1
ATOM 2237 C C . PHE A 1 289 ? -8.268 -7.090 9.153 1.00 95.44 289 PHE A C 1
ATOM 2239 O O . PHE A 1 289 ? -8.683 -7.398 10.270 1.00 95.44 289 PHE A O 1
ATOM 2246 N N . LEU A 1 290 ? -8.469 -5.881 8.620 1.00 94.88 290 LEU A N 1
ATOM 2247 C CA . LEU A 1 290 ? -9.192 -4.818 9.314 1.00 94.88 290 LEU A CA 1
ATOM 2248 C C . LEU A 1 290 ? -10.653 -5.188 9.570 1.00 94.88 290 LEU A C 1
ATOM 2250 O O . LEU A 1 290 ? -11.124 -4.968 10.675 1.00 94.88 290 LEU A O 1
ATOM 2254 N N . GLU A 1 291 ? -11.354 -5.778 8.603 1.00 95.00 291 GLU A N 1
ATOM 2255 C CA . GLU A 1 291 ? -12.736 -6.245 8.763 1.00 95.00 291 GLU A CA 1
ATOM 2256 C C . GLU A 1 291 ? -12.857 -7.245 9.920 1.00 95.00 291 GLU A C 1
ATOM 2258 O O . GLU A 1 291 ? -13.744 -7.102 10.758 1.00 95.00 291 GLU A O 1
ATOM 2263 N N . ASN A 1 292 ? -11.938 -8.209 10.024 1.00 94.94 292 ASN A N 1
ATOM 2264 C CA . ASN A 1 292 ? -11.958 -9.197 11.104 1.00 94.94 292 ASN A CA 1
ATOM 2265 C C . ASN A 1 292 ? -11.690 -8.563 12.476 1.00 94.94 292 ASN A C 1
ATOM 2267 O O . ASN A 1 292 ? -12.443 -8.798 13.417 1.00 94.94 292 ASN A O 1
ATOM 2271 N N . VAL A 1 293 ? -10.647 -7.734 12.595 1.00 95.62 293 VAL A N 1
ATOM 2272 C CA . VAL A 1 293 ? -10.307 -7.080 13.873 1.00 95.62 293 VAL A CA 1
ATOM 2273 C C . VAL A 1 293 ? -11.377 -6.068 14.289 1.00 95.62 293 VAL A C 1
ATOM 2275 O O . VAL A 1 293 ? -11.721 -5.995 15.465 1.00 95.62 293 VAL A O 1
ATOM 2278 N N . ILE A 1 294 ? -11.922 -5.294 13.345 1.00 95.25 294 ILE A N 1
ATOM 2279 C CA . ILE A 1 294 ? -12.968 -4.304 13.627 1.00 95.25 294 ILE A CA 1
ATOM 2280 C C . ILE A 1 294 ? -14.259 -5.009 14.042 1.00 95.25 294 ILE A C 1
ATOM 2282 O O . ILE A 1 294 ? -14.858 -4.584 15.022 1.00 95.25 294 ILE A O 1
ATOM 2286 N N . ARG A 1 295 ? -14.659 -6.105 13.386 1.00 95.19 295 ARG A N 1
ATOM 2287 C CA . ARG A 1 295 ? -15.838 -6.892 13.787 1.00 95.19 295 ARG A CA 1
ATOM 2288 C C . ARG A 1 295 ? -15.746 -7.353 15.246 1.00 95.19 295 ARG A C 1
ATOM 2290 O O . ARG A 1 295 ? -16.681 -7.149 16.022 1.00 95.19 295 ARG A O 1
ATOM 2297 N N . ASP A 1 296 ? -14.603 -7.915 15.633 1.00 95.19 296 ASP A N 1
ATOM 2298 C CA . ASP A 1 296 ? -14.351 -8.336 17.015 1.00 95.19 296 ASP A CA 1
ATOM 2299 C C . ASP A 1 296 ? -14.344 -7.135 17.980 1.00 95.19 296 ASP A C 1
ATOM 2301 O O . ASP A 1 296 ? -14.999 -7.166 19.022 1.00 95.19 296 ASP A O 1
ATOM 2305 N N . ALA A 1 297 ? -13.664 -6.041 17.623 1.00 94.94 297 ALA A N 1
ATOM 2306 C CA . ALA A 1 297 ? -13.597 -4.840 18.455 1.00 94.94 297 ALA A CA 1
ATOM 2307 C C . ALA A 1 297 ? -14.982 -4.210 18.678 1.00 94.94 297 ALA A C 1
ATOM 2309 O O . ALA A 1 297 ? -15.321 -3.852 19.806 1.00 94.94 297 ALA A O 1
ATOM 2310 N N . VAL A 1 298 ? -15.810 -4.114 17.632 1.00 94.62 298 VAL A N 1
ATOM 2311 C CA . VAL A 1 298 ? -17.192 -3.616 17.728 1.00 94.62 298 VAL A CA 1
ATOM 2312 C C . VAL A 1 298 ? -18.003 -4.484 18.684 1.00 94.62 298 VAL A C 1
ATOM 2314 O O . VAL A 1 298 ? -18.650 -3.937 19.572 1.00 94.62 298 VAL A O 1
ATOM 2317 N N . THR A 1 299 ? -17.862 -5.809 18.601 1.00 94.38 299 THR A N 1
ATOM 2318 C CA . THR A 1 299 ? -18.534 -6.753 19.509 1.00 94.38 299 THR A CA 1
ATOM 2319 C C . THR A 1 299 ? -18.185 -6.479 20.979 1.00 94.38 299 THR A C 1
ATOM 2321 O O . THR A 1 299 ? -19.076 -6.395 21.824 1.00 94.38 299 THR A O 1
ATOM 2324 N N . TYR A 1 300 ? -16.905 -6.261 21.305 1.00 94.62 300 TYR A N 1
ATOM 2325 C CA . TYR A 1 300 ? -16.495 -5.898 22.672 1.00 94.62 300 TYR A CA 1
ATOM 2326 C C . TYR A 1 300 ? -17.054 -4.544 23.121 1.00 94.62 300 TYR A C 1
ATOM 2328 O O . TYR A 1 300 ? -17.450 -4.373 24.277 1.00 94.62 300 TYR A O 1
ATOM 2336 N N . THR A 1 301 ? -17.117 -3.585 22.198 1.00 94.31 301 THR A N 1
ATOM 2337 C CA . THR A 1 301 ? -17.636 -2.242 22.477 1.00 94.31 301 THR A CA 1
ATOM 2338 C C . THR A 1 301 ? -19.134 -2.287 22.796 1.00 94.31 301 THR A C 1
ATOM 2340 O O . THR A 1 301 ? -19.591 -1.644 23.744 1.00 94.31 301 THR A O 1
ATOM 2343 N N . GLU A 1 302 ? -19.888 -3.085 22.034 1.00 92.69 302 GLU A N 1
ATOM 2344 C CA . GLU A 1 302 ? -21.322 -3.311 22.221 1.00 92.69 302 GLU A CA 1
ATOM 2345 C C . GLU A 1 302 ? -21.622 -4.075 23.507 1.00 92.69 302 GLU A C 1
ATOM 2347 O O . GLU A 1 302 ? -22.494 -3.656 24.269 1.00 92.69 302 GLU A O 1
ATOM 2352 N N . HIS A 1 303 ? -20.854 -5.128 23.800 1.00 94.25 303 HIS A N 1
ATOM 2353 C CA . HIS A 1 303 ? -20.967 -5.872 25.054 1.00 94.25 303 HIS A CA 1
ATOM 2354 C C . HIS A 1 303 ? -20.792 -4.955 26.275 1.00 94.25 303 HIS A C 1
ATOM 2356 O O . HIS A 1 303 ? -21.515 -5.063 27.262 1.00 94.25 303 HIS A O 1
ATOM 2362 N N . ALA A 1 304 ? -19.876 -3.987 26.187 1.00 93.75 304 ALA A N 1
ATOM 2363 C CA . ALA A 1 304 ? -19.653 -2.992 27.231 1.00 93.75 304 ALA A CA 1
ATOM 2364 C C . ALA A 1 304 ? -20.643 -1.809 27.206 1.00 93.75 304 ALA A C 1
ATOM 2366 O O . ALA A 1 304 ? -20.459 -0.855 27.963 1.00 93.75 304 ALA A O 1
ATOM 2367 N N . LYS A 1 305 ? -21.665 -1.830 26.335 1.00 93.62 305 LYS A N 1
ATOM 2368 C CA . LYS A 1 305 ? -22.671 -0.764 26.154 1.00 93.62 305 LYS A CA 1
ATOM 2369 C C . LYS A 1 305 ? -22.060 0.620 25.871 1.00 93.62 305 LYS A C 1
ATOM 2371 O O . LYS A 1 305 ? -22.636 1.652 26.216 1.00 93.62 305 LYS A O 1
ATOM 2376 N N . ARG A 1 306 ? -20.890 0.664 25.222 1.00 94.19 306 ARG A N 1
ATOM 2377 C CA . ARG A 1 306 ? -20.179 1.899 24.849 1.00 94.19 306 ARG A CA 1
ATOM 2378 C C . ARG A 1 306 ? -20.393 2.225 23.368 1.00 94.19 306 ARG A C 1
ATOM 2380 O O . ARG A 1 306 ? -20.521 1.339 22.533 1.00 94.19 306 ARG A O 1
ATOM 2387 N N . LYS A 1 307 ? -20.367 3.519 23.020 1.00 92.50 307 LYS A N 1
ATOM 2388 C CA . LYS A 1 307 ? -20.355 4.003 21.617 1.00 92.50 307 LYS A CA 1
ATOM 2389 C C . LYS A 1 307 ? -18.955 4.376 21.111 1.00 92.50 307 LYS A C 1
ATOM 2391 O O . LYS A 1 307 ? -18.805 4.827 19.976 1.00 92.50 307 LYS A O 1
ATOM 2396 N N . THR A 1 308 ? -17.938 4.219 21.957 1.00 94.75 308 THR A N 1
ATOM 2397 C CA . THR A 1 308 ? -16.549 4.583 21.661 1.00 94.75 308 THR A CA 1
ATOM 2398 C C . THR A 1 308 ? -15.659 3.352 21.751 1.00 94.75 308 THR A C 1
ATOM 2400 O O . THR A 1 308 ? -15.540 2.764 22.826 1.00 94.75 308 THR A O 1
ATOM 2403 N N . VAL A 1 309 ? -15.012 3.013 20.636 1.00 95.25 309 VAL A N 1
ATOM 2404 C CA . VAL A 1 309 ? -13.991 1.967 20.548 1.00 95.25 309 VAL A CA 1
ATOM 2405 C C . VAL A 1 309 ? -12.700 2.480 21.182 1.00 95.25 309 VAL A C 1
ATOM 2407 O O . VAL A 1 309 ? -12.159 3.521 20.781 1.00 95.25 309 VAL A O 1
ATOM 2410 N N . THR A 1 310 ? -12.217 1.741 22.175 1.00 95.44 310 THR A N 1
ATOM 2411 C CA . THR A 1 310 ? -10.987 2.021 22.923 1.00 95.44 310 THR A CA 1
ATOM 2412 C C . THR A 1 310 ? -9.828 1.165 22.412 1.00 95.44 310 THR A C 1
ATOM 2414 O O . THR A 1 310 ? -10.019 0.211 21.656 1.00 95.44 310 TH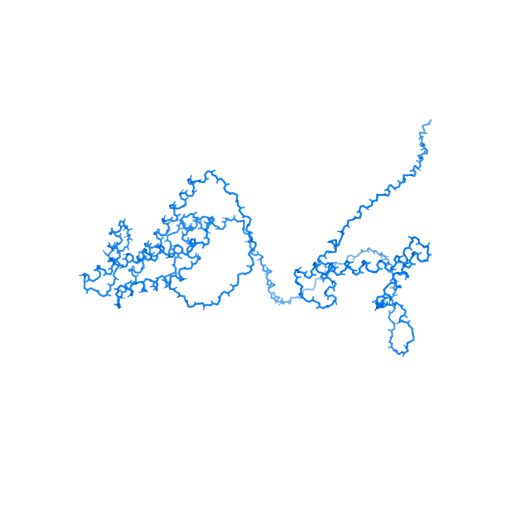R A O 1
ATOM 2417 N N . ALA A 1 311 ? -8.599 1.497 22.816 1.00 94.00 311 ALA A N 1
ATOM 2418 C CA . ALA A 1 311 ? -7.435 0.681 22.470 1.00 94.00 311 ALA A CA 1
ATOM 2419 C C . ALA A 1 311 ? -7.534 -0.743 23.042 1.00 94.00 311 ALA A C 1
ATOM 2421 O O . ALA A 1 311 ? -7.130 -1.689 22.371 1.00 94.00 311 ALA A O 1
ATOM 2422 N N . MET A 1 312 ? -8.143 -0.909 24.221 1.00 93.19 312 MET A N 1
ATOM 2423 C CA . MET A 1 312 ? -8.320 -2.220 24.851 1.00 93.19 312 MET A CA 1
ATOM 2424 C C . MET A 1 312 ? -9.251 -3.128 24.047 1.00 93.19 312 MET A C 1
ATOM 2426 O O . MET A 1 312 ? -8.941 -4.303 23.882 1.00 93.19 312 MET A O 1
ATOM 2430 N N . ASP A 1 313 ? -10.329 -2.585 23.469 1.00 94.75 313 ASP A N 1
ATOM 2431 C CA . ASP A 1 313 ? -11.237 -3.366 22.613 1.00 94.75 313 ASP A CA 1
ATOM 2432 C C . ASP A 1 313 ? -10.481 -3.935 21.388 1.00 94.75 313 ASP A C 1
ATOM 2434 O O . ASP A 1 313 ? -10.682 -5.084 20.994 1.00 94.75 313 ASP A O 1
ATOM 2438 N N . VAL A 1 314 ? -9.538 -3.160 20.832 1.00 94.81 314 VAL A N 1
ATOM 2439 C CA . VAL A 1 314 ? -8.655 -3.593 19.732 1.00 94.81 314 VAL A CA 1
ATOM 2440 C C . VAL A 1 314 ? -7.620 -4.617 20.206 1.00 94.81 314 VAL A C 1
ATOM 2442 O O . VAL A 1 314 ? -7.386 -5.612 19.523 1.00 94.81 314 VAL A O 1
ATOM 2445 N N . VAL A 1 315 ? -6.998 -4.407 21.370 1.00 94.44 315 VAL A N 1
ATOM 2446 C CA . VAL A 1 315 ? -6.021 -5.348 21.946 1.00 94.44 315 VAL A CA 1
ATOM 2447 C C . VAL A 1 315 ? -6.673 -6.702 22.231 1.00 94.44 315 VAL A C 1
ATOM 2449 O O . VAL A 1 315 ? -6.085 -7.736 21.915 1.00 94.44 315 VAL A O 1
ATOM 2452 N N . TYR A 1 316 ? -7.898 -6.722 22.761 1.00 93.75 316 TYR A N 1
ATOM 2453 C CA . TYR A 1 316 ? -8.645 -7.959 22.995 1.00 93.75 316 TYR A CA 1
ATOM 2454 C C . TYR A 1 316 ? -9.020 -8.669 21.692 1.00 93.75 316 TYR A C 1
ATOM 2456 O O . TYR A 1 316 ? -8.805 -9.878 21.586 1.00 93.75 316 TYR A O 1
ATOM 2464 N N . ALA A 1 317 ? -9.475 -7.928 20.676 1.00 94.38 317 ALA A N 1
ATOM 2465 C CA . ALA A 1 317 ? -9.724 -8.472 19.340 1.00 94.38 317 ALA A CA 1
ATOM 2466 C C . ALA A 1 317 ? -8.469 -9.121 18.732 1.00 94.38 317 ALA A C 1
ATOM 2468 O O . ALA A 1 317 ? -8.517 -10.249 18.243 1.00 94.38 317 ALA A O 1
ATOM 2469 N N . LEU A 1 318 ? -7.317 -8.453 18.821 1.00 93.56 318 LEU A N 1
ATOM 2470 C CA . LEU A 1 318 ? -6.044 -8.997 18.341 1.00 93.56 318 LEU A CA 1
ATOM 2471 C C . LEU A 1 318 ? -5.615 -10.237 19.136 1.00 93.56 318 LEU A C 1
ATOM 2473 O O . LEU A 1 318 ? -5.202 -11.231 18.536 1.00 93.56 318 LEU A O 1
ATOM 2477 N N . LYS A 1 319 ? -5.768 -10.215 20.466 1.00 93.00 319 LYS A N 1
ATOM 2478 C CA . LYS A 1 319 ? -5.406 -11.336 21.345 1.00 93.00 319 LYS A CA 1
ATOM 2479 C C . LYS A 1 319 ? -6.224 -12.588 21.030 1.00 93.00 319 LYS A C 1
ATOM 2481 O O . LYS A 1 319 ? -5.658 -13.678 20.995 1.00 93.00 319 LYS A O 1
ATOM 2486 N N . ARG A 1 320 ? -7.518 -12.437 20.722 1.00 90.44 320 ARG A N 1
ATOM 2487 C CA . ARG A 1 320 ? -8.388 -13.531 20.253 1.00 90.44 320 ARG A CA 1
ATOM 2488 C C . ARG A 1 320 ? -7.864 -14.177 18.966 1.00 90.44 320 ARG A C 1
ATOM 2490 O O . ARG A 1 320 ? -7.975 -15.385 18.799 1.00 90.44 320 ARG A O 1
ATOM 2497 N N . GLN A 1 321 ? -7.255 -13.389 18.083 1.00 87.69 321 GLN A N 1
ATOM 2498 C CA . GLN A 1 321 ? -6.645 -13.856 16.833 1.00 87.69 321 GLN A CA 1
ATOM 2499 C C . GLN A 1 321 ? -5.197 -14.356 17.012 1.00 87.69 321 GLN A C 1
ATOM 2501 O O . GLN A 1 321 ? -4.484 -14.543 16.025 1.00 87.69 321 GLN A O 1
ATOM 2506 N N . GLY A 1 322 ? -4.735 -14.538 18.256 1.00 88.00 322 GLY A N 1
ATOM 2507 C CA . GLY A 1 322 ? -3.376 -14.986 18.569 1.00 88.00 322 GLY A CA 1
ATOM 2508 C C . GLY A 1 322 ? -2.300 -13.918 18.358 1.00 88.00 322 GLY A C 1
ATOM 2509 O O . GLY A 1 322 ? -1.128 -14.252 18.207 1.00 88.00 322 GLY A O 1
ATOM 2510 N N . ARG A 1 323 ? -2.671 -12.631 18.315 1.00 87.75 323 ARG A N 1
ATOM 2511 C CA . ARG A 1 323 ? -1.745 -11.514 18.084 1.00 87.75 323 ARG A CA 1
ATOM 2512 C C . ARG A 1 323 ? -1.642 -10.629 19.312 1.00 87.75 323 ARG A C 1
ATOM 2514 O O . ARG A 1 323 ? -2.642 -10.167 19.851 1.00 87.75 323 ARG A O 1
ATOM 2521 N N . THR A 1 324 ? -0.419 -10.337 19.725 1.00 86.31 324 THR A N 1
ATOM 2522 C CA . THR A 1 324 ? -0.140 -9.471 20.872 1.00 86.31 324 THR A CA 1
ATOM 2523 C C . THR A 1 324 ? 0.324 -8.101 20.405 1.00 86.31 324 THR A C 1
ATOM 2525 O O . THR A 1 324 ? 1.226 -7.997 19.573 1.00 86.31 324 THR A O 1
ATOM 2528 N N . LEU A 1 325 ? -0.266 -7.049 20.967 1.00 85.81 325 LEU A N 1
ATOM 2529 C CA . LEU A 1 325 ? 0.161 -5.670 20.762 1.00 85.81 325 LEU A CA 1
ATOM 2530 C C . LEU A 1 325 ? 0.517 -5.063 22.123 1.00 85.81 325 LEU A C 1
ATOM 2532 O O . LEU A 1 325 ? -0.317 -5.035 23.026 1.00 85.81 325 LEU A O 1
ATOM 2536 N N . TYR A 1 326 ? 1.761 -4.611 22.269 1.00 83.12 326 TYR A N 1
ATOM 2537 C CA . TYR A 1 326 ? 2.284 -4.019 23.503 1.00 83.12 326 TYR A CA 1
ATOM 2538 C C . TYR A 1 326 ? 2.181 -2.490 23.466 1.00 83.12 326 TYR A C 1
ATOM 2540 O O . TYR A 1 326 ? 2.116 -1.900 22.392 1.00 83.12 326 TYR A O 1
ATOM 2548 N N . GLY A 1 327 ? 2.178 -1.842 24.635 1.00 81.56 327 GLY A N 1
ATOM 2549 C CA . GLY A 1 327 ? 2.167 -0.374 24.741 1.00 81.56 327 GLY A CA 1
ATOM 2550 C C . GLY A 1 327 ? 0.785 0.286 24.641 1.00 81.56 327 GLY A C 1
ATOM 2551 O O . GLY A 1 327 ? 0.705 1.508 24.573 1.00 81.56 327 GLY A O 1
ATOM 2552 N N . PHE A 1 328 ? -0.294 -0.505 24.658 1.00 77.75 328 PHE A N 1
ATOM 2553 C CA . PHE A 1 328 ? -1.683 -0.021 24.605 1.00 77.75 328 PHE A CA 1
ATOM 2554 C C . PHE A 1 328 ? -2.534 -0.407 25.828 1.00 77.75 328 PHE A C 1
ATOM 2556 O O . PHE A 1 328 ? -3.753 -0.253 25.789 1.00 77.75 328 PHE A O 1
ATOM 2563 N N . GLY A 1 329 ? -1.902 -0.880 26.907 1.00 61.03 329 GLY A N 1
ATOM 2564 C CA . GLY A 1 329 ? -2.546 -1.077 28.208 1.00 61.03 329 GLY A CA 1
ATOM 2565 C C . GLY A 1 329 ? -2.476 0.203 29.036 1.00 61.03 329 GLY A C 1
ATOM 2566 O O . GLY A 1 329 ? -1.410 0.815 29.104 1.00 61.03 329 GLY A O 1
ATOM 2567 N N . GLY A 1 330 ? -3.617 0.615 29.591 1.00 51.28 330 GLY A N 1
ATOM 2568 C CA . GLY A 1 330 ? -3.657 1.568 30.701 1.00 51.28 330 GLY A CA 1
ATOM 2569 C C . GLY A 1 330 ? -3.242 0.899 32.000 1.00 51.28 330 GLY A C 1
ATOM 2570 O O . GLY A 1 330 ? -3.409 -0.338 32.091 1.00 51.28 330 GLY A O 1
#

InterPro domains:
  IPR000164 Histone H3/CENP-A [PR00622] (115-129)
  IPR000164 Histone H3/CENP-A [PR00622] (129-143)
  IPR000164 Histone H3/CENP-A [PR00622] (146-167)
  IPR000164 Histone H3/CENP-A [PR00622] (170-187)
  IPR000164 Histone H3/CENP-A [PR00622] (192-210)
  IPR000164 Histone H3/CENP-A [PR00622] (210-226)
  IPR000164 Histone H3/CENP-A [PS00322] (127-133)
  IPR000164 Histone H3/CENP-A [PS00959] (179-187)
  IPR000164 Histone H3/CENP-A [SM00428] (146-237)
  IPR001951 Histone H4 [PTHR10484] (228-329)
  IPR001951 Histone H4 [SM00417] (16-90)
  IPR001951 Histone H4 [SM00417] (243-317)
  IPR001951 Histone H4 [cd22912] (22-99)
  IPR001951 Histone H4 [cd22912] (249-327)
  IPR004823 TATA box binding protein associated factor (TAF), histone-like fold domain [SM00803] (28-93)
  IPR004823 TATA box binding protein associated factor (TAF), histone-like fold domain [SM00803] (255-320)
  IPR007125 Core Histone H2A/H2B/H3 domain [PF00125] (156-226)
  IPR009072 Histone-fold [G3DSA:1.10.20.10] (2-101)
  IPR009072 Histone-fold [G3DSA:1.10.20.10] (114-229)
  IPR009072 Histone-fold [G3DSA:1.10.20.10] (230-330)

Foldseek 3Di:
DDDDDDDDDPPPPPDDPPPPPDDDPCLPVCDPVNVVVVVVVVVNPDDDPVVVVVVSVVVVVVVVQLVVQLVVVCVVVVHPDRDPVSSCVSCVVVVHDDPPPPPPDDDDDDDDDDDDDDDDDDDDDDDDDDDDDDDPDPPPDPPPPPPDDDPDDDDQLPVLLVLLVVLLVDLDQLADLVLLVVLLVVLLCVVPPQAAEDPLQSVLLRSVLLVVLLVVLLVVVVVVVVVPVPDDDDDDDDDDDDDDDDDDDPDDSLCSCDPSSSSSSSSPSVNRDDDPVVSVVSSVVSSVVSNQLSNQLVVVCVVVVHRYRANVSSQVSQVVVVHHDPDRDD

Solvent-accessible surface area (backbone atoms only — not comparable to full-atom values): 21032 Å² total; per-residue (Å²): 136,89,82,84,84,81,81,85,77,77,81,74,80,76,74,77,78,79,74,81,76,81,86,67,93,56,67,74,72,66,42,72,67,58,56,49,55,53,41,47,76,72,68,53,86,79,82,64,81,65,54,62,58,50,54,45,52,55,51,49,56,51,50,52,52,40,48,54,44,15,50,51,50,20,55,76,68,75,43,96,64,84,49,75,63,33,45,52,51,26,32,49,74,71,73,43,82,72,88,61,96,76,84,81,77,89,81,89,79,88,83,88,86,86,86,88,81,89,85,89,85,89,80,83,89,86,90,76,86,82,82,86,76,90,75,91,68,89,75,80,69,74,76,76,77,71,74,80,74,74,78,83,80,71,63,91,62,53,62,48,54,54,46,19,60,51,41,61,74,46,89,72,83,66,64,63,66,69,40,52,53,49,34,54,51,55,60,42,45,80,78,43,75,87,66,41,72,40,72,61,22,54,48,51,53,49,54,54,50,52,51,50,56,22,51,56,28,34,53,52,37,50,54,48,57,72,71,42,86,62,83,76,81,81,76,83,75,77,78,81,70,81,84,77,82,77,77,91,66,90,68,59,46,69,64,52,65,37,70,70,34,54,48,50,40,32,18,39,16,63,42,78,76,80,65,83,64,54,62,56,52,54,46,53,53,51,48,55,53,47,52,54,40,45,55,43,17,50,51,50,22,53,75,67,74,44,62,54,40,42,34,56,34,44,45,51,27,34,44,76,72,76,38,86,74,83,93,57,77,131

Secondary structure (DSSP, 8-state):
--------------------------GGGS-HHHHHHHHHHTT-----TTHHHHHHHHHHHHHHHHHHHHHHHHHHTT-SS--HHHHHHHHHHTT-----TT--SS------------------------------------------PPP--PPTTHHHHHHHHHHHH-----S-HHHHHHHHHHHHHTT-TT-EE-HHHHHHHHHHHHHHHHHHHHHHHHHHHHHTTS------PPP---------PPPPGGGGS-HHHHHHHHHHTT-S---SSHHHHHHHHHHHHHHHHHHHHHHHHHHTT-SEE-HHHHHHHHHHTT----S---

Radius of gyration: 40.7 Å; Cα contacts (8 Å, |Δi|>4): 213; chains: 1; bounding box: 114×72×107 Å